Protein AF-H2AN15-F1 (afdb_monomer)

Secondary structure (DSSP, 8-state):
--SSHHHHTTTTTS---HHHHHHTT-HHHHHHHHHHHTSHHHHHHHHHHHHHHHHHHHHHTS-TTS-HHHHHHHHHHHHHHHHHHHHHIIIIIIIIIHHHHHHHHHTTT---THHHHHHHHHHHHHHHHHHIIIIIHHHHHHS---------S-SS-HHHHHHHHHHHHHHHHHHHHHHHHHHHHTHHHHHHHIIIIIHHHHHHHHHHHHH-SSHHHHHHHHHHHHHHHHHHHHHHHHHHHHHHHHHTT--

Mean predicted aligned error: 20.03 Å

Radius of gyration: 31.15 Å; Cα contacts (8 Å, |Δi|>4): 71; chains: 1; bounding box: 60×83×74 Å

Structure (mmCIF, N/CA/C/O backbone):
data_AF-H2AN15-F1
#
_entry.id   AF-H2AN15-F1
#
loop_
_atom_site.group_PDB
_atom_site.id
_atom_site.type_symbol
_atom_site.label_atom_id
_atom_site.label_alt_id
_atom_site.label_comp_id
_atom_site.label_asym_id
_atom_site.label_entity_id
_atom_site.label_seq_id
_atom_site.pdbx_PDB_ins_code
_atom_site.Cartn_x
_atom_site.Cartn_y
_atom_site.Cartn_z
_atom_site.occupancy
_atom_site.B_iso_or_equiv
_atom_site.auth_seq_id
_atom_site.auth_comp_id
_atom_site.auth_asym_id
_atom_site.auth_atom_id
_atom_site.pdbx_PDB_model_num
ATOM 1 N N . MET A 1 1 ? 30.565 -18.406 -30.400 1.00 42.94 1 MET A N 1
ATOM 2 C CA . MET A 1 1 ? 29.118 -18.635 -30.604 1.00 42.94 1 MET A CA 1
ATOM 3 C C . MET A 1 1 ? 28.519 -19.358 -29.388 1.00 42.94 1 MET A C 1
ATOM 5 O O . MET A 1 1 ? 27.715 -20.256 -29.551 1.00 42.94 1 MET A O 1
ATOM 9 N N . SER A 1 2 ? 28.910 -18.955 -28.165 1.00 44.09 2 SER A N 1
ATOM 10 C CA . SER A 1 2 ? 28.671 -19.733 -26.927 1.00 44.09 2 SER A CA 1
ATOM 11 C C . SER A 1 2 ? 28.272 -18.859 -25.724 1.00 44.09 2 SER A C 1
ATOM 13 O O . SER A 1 2 ? 28.229 -19.332 -24.597 1.00 44.09 2 SER A O 1
ATOM 15 N N . ALA A 1 3 ? 27.979 -17.572 -25.948 1.00 42.06 3 ALA A N 1
ATOM 16 C CA . ALA A 1 3 ? 27.540 -16.644 -24.897 1.00 42.06 3 ALA A CA 1
ATOM 17 C C . ALA A 1 3 ? 26.009 -16.458 -24.848 1.00 42.06 3 ALA A C 1
ATOM 19 O O . ALA A 1 3 ? 25.490 -15.940 -23.867 1.00 42.06 3 ALA A O 1
ATOM 20 N N . VAL A 1 4 ? 25.286 -16.897 -25.886 1.00 43.00 4 VAL A N 1
ATOM 21 C CA . VAL A 1 4 ? 23.820 -16.740 -26.005 1.00 43.00 4 VAL A CA 1
ATOM 22 C C . VAL A 1 4 ? 23.065 -17.956 -25.445 1.00 43.00 4 VAL A C 1
ATOM 24 O O . VAL A 1 4 ? 21.912 -17.851 -25.051 1.00 43.00 4 VAL A O 1
ATOM 27 N N . GLU A 1 5 ? 23.728 -19.106 -25.322 1.00 37.16 5 GLU A N 1
ATOM 28 C CA . GLU A 1 5 ? 23.097 -20.350 -24.856 1.00 37.16 5 GLU A CA 1
ATOM 29 C C . GLU A 1 5 ? 22.981 -20.426 -23.320 1.00 37.16 5 GLU A C 1
ATOM 31 O O . GLU A 1 5 ? 22.145 -21.146 -22.780 1.00 37.16 5 GLU A O 1
ATOM 36 N N . ASN A 1 6 ? 23.753 -19.610 -22.592 1.00 41.03 6 ASN A N 1
ATOM 37 C CA . ASN A 1 6 ? 23.757 -19.595 -21.124 1.00 41.03 6 ASN A CA 1
ATOM 38 C C . ASN A 1 6 ? 22.726 -18.632 -20.500 1.00 41.03 6 ASN A C 1
ATOM 40 O O . ASN A 1 6 ? 22.486 -18.684 -19.294 1.00 41.03 6 ASN A O 1
ATOM 44 N N . THR A 1 7 ? 22.095 -17.757 -21.291 1.00 43.22 7 THR A N 1
ATOM 45 C CA . THR A 1 7 ? 21.037 -16.854 -20.80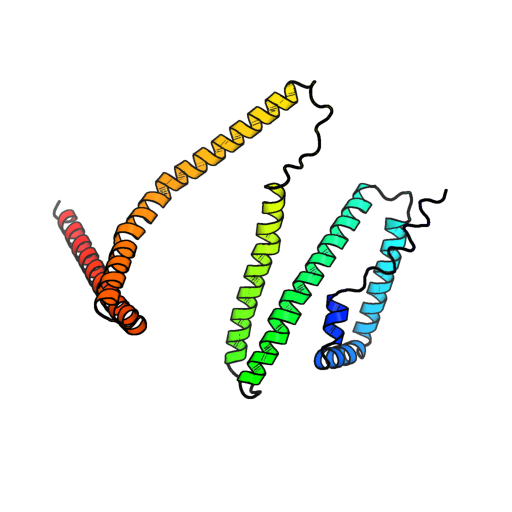0 1.00 43.22 7 THR A CA 1
ATOM 46 C C . THR A 1 7 ? 19.654 -17.503 -20.819 1.00 43.22 7 THR A C 1
ATOM 48 O O . THR A 1 7 ? 18.843 -17.185 -19.954 1.00 43.22 7 THR A O 1
ATOM 51 N N . ASN A 1 8 ? 19.407 -18.461 -21.723 1.00 39.69 8 ASN A N 1
ATOM 52 C CA . ASN A 1 8 ? 18.100 -19.122 -21.851 1.00 39.69 8 ASN A CA 1
ATOM 53 C C . ASN A 1 8 ? 17.838 -20.189 -20.775 1.00 39.69 8 ASN A C 1
ATOM 55 O O . ASN A 1 8 ? 16.697 -20.427 -20.396 1.00 39.69 8 ASN A O 1
ATOM 59 N N . LYS A 1 9 ? 18.885 -20.792 -20.194 1.00 37.12 9 LYS A N 1
ATOM 60 C CA . LYS A 1 9 ? 18.720 -21.760 -19.093 1.00 37.12 9 LYS A CA 1
ATOM 61 C C . LYS A 1 9 ? 18.496 -21.099 -17.724 1.00 37.12 9 LYS A C 1
ATOM 63 O O . LYS A 1 9 ? 18.034 -21.753 -16.799 1.00 37.12 9 LYS A O 1
ATOM 68 N N . LYS A 1 10 ? 18.809 -19.803 -17.579 1.00 38.75 10 LYS A N 1
ATOM 69 C CA . LYS A 1 10 ? 18.734 -19.067 -16.300 1.00 38.75 10 LYS A CA 1
ATOM 70 C C . LYS A 1 10 ? 17.442 -18.250 -16.127 1.00 38.75 10 LYS A C 1
ATOM 72 O O . LYS A 1 10 ? 17.205 -17.743 -15.032 1.00 38.75 10 LYS A O 1
ATOM 77 N N . SER A 1 11 ? 16.628 -18.108 -17.178 1.00 43.66 11 SER A N 1
ATOM 78 C CA . SER A 1 11 ? 15.330 -17.411 -17.147 1.00 43.66 11 SER A CA 1
ATOM 79 C C . SER A 1 11 ? 14.172 -18.319 -16.718 1.00 43.66 11 SER A C 1
ATOM 81 O O . SER A 1 11 ? 13.282 -17.853 -16.014 1.00 43.66 11 SER A O 1
ATOM 83 N N . ASN A 1 12 ? 14.213 -19.611 -17.061 1.00 40.03 12 ASN A N 1
ATOM 84 C CA . ASN A 1 12 ? 13.097 -20.534 -16.813 1.00 40.03 12 ASN A CA 1
ATOM 85 C C . ASN A 1 12 ? 12.928 -20.969 -15.345 1.00 40.03 12 ASN A C 1
ATOM 87 O O . ASN A 1 12 ? 11.825 -21.326 -14.950 1.00 40.03 12 ASN A O 1
ATOM 91 N N . ASP A 1 13 ? 13.966 -20.874 -14.509 1.00 44.41 13 ASP A N 1
ATOM 92 C CA . ASP A 1 13 ? 13.874 -21.222 -13.078 1.00 44.41 13 ASP A CA 1
ATOM 93 C C . ASP A 1 13 ? 13.452 -20.047 -12.173 1.00 44.41 13 ASP A C 1
ATOM 95 O O . ASP A 1 13 ? 13.304 -20.215 -10.961 1.00 44.41 13 ASP A O 1
ATOM 99 N N . LYS A 1 14 ? 13.277 -18.833 -12.718 1.00 46.94 14 LYS A N 1
ATOM 100 C CA . LYS A 1 14 ? 13.275 -17.600 -11.907 1.00 46.94 14 LYS A CA 1
ATOM 101 C C . LYS A 1 14 ? 11.984 -16.782 -11.900 1.00 46.94 14 LYS A C 1
ATOM 103 O O . LYS A 1 14 ? 12.009 -15.637 -11.455 1.00 46.94 14 LYS A O 1
ATOM 108 N N . ILE A 1 15 ? 10.863 -17.372 -12.313 1.00 47.09 15 ILE A N 1
ATOM 109 C CA . ILE A 1 15 ? 9.524 -16.787 -12.128 1.00 47.09 15 ILE A CA 1
ATOM 110 C C . ILE A 1 15 ? 8.676 -17.723 -11.256 1.00 47.09 15 ILE A C 1
ATOM 112 O O . ILE A 1 15 ? 7.563 -18.106 -11.591 1.00 47.09 15 ILE A O 1
ATOM 116 N N . LYS A 1 16 ? 9.210 -18.127 -10.100 1.00 58.50 16 LYS A N 1
ATOM 117 C CA . LYS A 1 16 ? 8.339 -18.537 -8.995 1.00 58.50 16 LYS A CA 1
ATOM 118 C C . LYS A 1 16 ? 7.850 -17.254 -8.335 1.00 58.50 16 LYS A C 1
ATOM 120 O O . LYS A 1 16 ? 8.614 -16.615 -7.616 1.00 58.50 16 LYS A O 1
ATOM 125 N N . SER A 1 17 ? 6.620 -16.852 -8.653 1.00 61.53 17 SER A N 1
ATOM 126 C CA . SER A 1 17 ? 5.934 -15.751 -7.968 1.00 61.53 17 SER A CA 1
ATOM 127 C C . SER A 1 17 ? 5.965 -16.009 -6.457 1.00 61.53 17 SER A C 1
ATOM 129 O O . SER A 1 17 ? 5.602 -17.096 -5.993 1.00 61.53 17 SER A O 1
ATOM 131 N N . VAL A 1 18 ? 6.455 -15.025 -5.700 1.00 69.31 18 VAL A N 1
ATOM 132 C CA . VAL A 1 18 ? 6.529 -15.087 -4.231 1.00 69.31 18 VAL A CA 1
ATOM 133 C C . VAL A 1 18 ? 5.114 -15.163 -3.662 1.00 69.31 18 VAL A C 1
ATOM 135 O O . VAL A 1 18 ? 4.836 -16.002 -2.804 1.00 69.31 18 VAL A O 1
ATOM 138 N N . THR A 1 19 ? 4.193 -14.415 -4.268 1.00 65.75 19 THR A N 1
ATOM 139 C CA . THR A 1 19 ? 2.763 -14.421 -3.972 1.00 65.75 19 THR A CA 1
ATOM 140 C C . THR A 1 19 ? 2.167 -15.811 -4.119 1.00 65.75 19 THR A C 1
ATOM 142 O O . THR A 1 19 ? 1.476 -16.265 -3.217 1.00 65.75 19 THR A O 1
ATOM 145 N N . LEU A 1 20 ? 2.475 -16.532 -5.202 1.00 70.69 20 LEU A N 1
ATOM 146 C CA . LEU A 1 20 ? 1.937 -17.873 -5.455 1.00 70.69 20 LEU A CA 1
ATOM 147 C C . LEU A 1 20 ? 2.452 -18.899 -4.433 1.00 70.69 20 LEU A C 1
ATOM 149 O O . LEU A 1 20 ? 1.684 -19.737 -3.963 1.00 70.69 20 LEU A O 1
ATOM 153 N N . ASN A 1 21 ? 3.717 -18.783 -4.018 1.00 75.81 21 ASN A N 1
ATOM 154 C CA . ASN A 1 21 ? 4.269 -19.581 -2.919 1.00 75.81 21 ASN A CA 1
ATOM 155 C C . ASN A 1 21 ? 3.603 -19.252 -1.573 1.00 75.81 21 ASN A C 1
ATOM 157 O O . ASN A 1 21 ? 3.290 -20.160 -0.808 1.00 75.81 21 ASN A O 1
ATOM 161 N N . HIS A 1 22 ? 3.366 -17.973 -1.273 1.00 72.50 22 HIS A N 1
ATOM 162 C CA . HIS A 1 22 ? 2.724 -17.566 -0.022 1.00 72.50 22 HIS A CA 1
ATOM 163 C C . HIS A 1 22 ? 1.246 -17.985 0.014 1.00 72.50 22 HIS A C 1
ATOM 165 O O . HIS A 1 22 ? 0.743 -18.445 1.037 1.00 72.50 22 HIS A O 1
ATOM 171 N N . LEU A 1 23 ? 0.564 -17.916 -1.132 1.00 73.06 23 LEU A N 1
ATOM 172 C CA . LEU A 1 23 ? -0.835 -18.304 -1.293 1.00 73.06 23 LEU A CA 1
ATOM 173 C C . LEU A 1 23 ? -1.070 -19.790 -0.996 1.00 73.06 23 LEU A C 1
ATOM 175 O O . LEU A 1 23 ? -2.115 -20.157 -0.458 1.00 73.06 23 LEU A O 1
ATOM 179 N N . GLN A 1 24 ? -0.085 -20.643 -1.293 1.00 80.69 24 GLN A N 1
ATOM 180 C CA . GLN A 1 24 ? -0.148 -22.074 -0.992 1.00 80.69 24 GLN A CA 1
ATOM 181 C C . GLN A 1 24 ? -0.205 -22.370 0.512 1.00 80.69 24 GLN A C 1
ATOM 183 O O . GLN A 1 24 ? -0.730 -23.417 0.882 1.00 80.69 24 GLN A O 1
ATOM 188 N N . ASN A 1 25 ? 0.242 -21.464 1.384 1.00 81.81 25 ASN A N 1
ATOM 189 C CA . ASN A 1 25 ? 0.181 -21.675 2.834 1.00 81.81 25 ASN A CA 1
ATOM 190 C C . ASN A 1 25 ? -1.237 -21.516 3.412 1.00 81.81 25 ASN A C 1
ATOM 192 O O . ASN A 1 25 ? -1.498 -21.947 4.535 1.00 81.81 25 ASN A O 1
ATOM 196 N N . TYR A 1 26 ? -2.178 -20.944 2.655 1.00 78.56 26 TYR A N 1
ATOM 197 C CA . TYR A 1 26 ? -3.545 -20.716 3.116 1.00 78.56 26 TYR A CA 1
ATOM 198 C C . TYR A 1 26 ? -4.485 -21.808 2.608 1.00 78.56 26 TYR A C 1
ATOM 200 O O . TYR A 1 26 ? -4.926 -21.795 1.458 1.00 78.56 26 TYR A O 1
ATOM 208 N N . SER A 1 27 ? -4.873 -22.730 3.492 1.00 80.62 27 SER A N 1
ATOM 209 C CA . SER A 1 27 ? -5.805 -23.822 3.164 1.00 80.62 27 SER A CA 1
ATOM 210 C C . SER A 1 27 ? -7.157 -23.321 2.635 1.00 80.62 27 SER A C 1
ATOM 212 O O . SER A 1 27 ? -7.739 -23.922 1.731 1.00 80.62 27 SER A O 1
ATOM 214 N N . SER A 1 28 ? -7.644 -22.186 3.144 1.00 75.56 28 SER A N 1
ATOM 215 C CA . SER A 1 28 ? -8.862 -21.532 2.657 1.00 75.56 28 SER A CA 1
ATOM 216 C C . SER A 1 28 ? -8.711 -21.027 1.224 1.00 75.56 28 SER A C 1
ATOM 218 O O . SER A 1 28 ? -9.627 -21.189 0.420 1.00 75.56 28 SER A O 1
ATOM 220 N N . VAL A 1 29 ? -7.546 -20.475 0.873 1.00 77.62 29 VAL A N 1
ATOM 221 C CA . VAL A 1 29 ? -7.296 -19.996 -0.489 1.00 77.62 29 VAL A CA 1
ATOM 222 C C . VAL A 1 29 ? -7.134 -21.168 -1.446 1.00 77.62 29 VAL A C 1
ATOM 224 O O . VAL A 1 29 ? -7.677 -21.114 -2.542 1.00 77.62 29 VAL A O 1
ATOM 227 N N . GLN A 1 30 ? -6.506 -22.270 -1.026 1.00 83.06 30 GLN A N 1
ATOM 228 C CA . GLN A 1 30 ? -6.447 -23.485 -1.844 1.00 83.06 30 GLN A CA 1
ATOM 229 C C . GLN A 1 30 ? -7.840 -24.044 -2.174 1.00 83.06 30 GLN A C 1
ATOM 231 O O . GLN A 1 30 ? -8.068 -24.468 -3.304 1.00 83.06 30 GLN A O 1
ATOM 236 N N . LYS A 1 31 ? -8.790 -24.003 -1.228 1.00 86.12 31 LYS A N 1
ATOM 237 C CA . LYS A 1 31 ? -10.188 -24.405 -1.478 1.00 86.12 31 LYS A CA 1
ATOM 238 C C . LYS A 1 31 ? -10.882 -23.486 -2.480 1.00 86.12 31 LYS A C 1
ATOM 240 O O . LYS A 1 31 ? -11.592 -23.960 -3.357 1.00 86.12 31 LYS A O 1
ATOM 245 N N . VAL A 1 32 ? -10.681 -22.175 -2.369 1.00 82.25 32 VAL A N 1
ATOM 246 C CA . VAL A 1 32 ? -11.235 -21.219 -3.342 1.00 82.25 32 VAL A CA 1
ATOM 247 C C . VAL A 1 32 ? -10.578 -21.403 -4.708 1.00 82.25 32 VAL A C 1
ATOM 249 O O . VAL A 1 32 ? -11.268 -21.373 -5.719 1.00 82.25 32 VAL A O 1
ATOM 252 N N . MET A 1 33 ? -9.270 -21.655 -4.747 1.00 79.69 33 MET A N 1
ATOM 253 C CA . MET A 1 33 ? -8.520 -21.900 -5.974 1.00 79.69 33 MET A CA 1
ATOM 254 C C . MET A 1 33 ? -8.987 -23.179 -6.669 1.00 79.69 33 MET A C 1
ATOM 256 O O . MET A 1 33 ? -9.162 -23.170 -7.881 1.00 79.69 33 MET A O 1
ATOM 260 N N . SER A 1 34 ? -9.244 -24.261 -5.928 1.00 86.31 34 SER A N 1
ATOM 261 C CA . SER A 1 34 ? -9.764 -25.503 -6.511 1.00 86.31 34 SER A CA 1
ATOM 262 C C . SER A 1 34 ? -11.194 -25.339 -7.027 1.00 86.31 34 SER A C 1
ATOM 264 O O . SER A 1 34 ? -11.518 -25.844 -8.100 1.00 86.31 34 SER A O 1
ATOM 266 N N . ILE A 1 35 ? -12.029 -24.560 -6.329 1.00 88.62 35 ILE A N 1
ATOM 267 C CA . ILE A 1 35 ? -13.356 -24.168 -6.821 1.00 88.62 35 ILE A CA 1
ATOM 268 C C . ILE A 1 35 ? -13.219 -23.323 -8.093 1.00 88.62 35 ILE A C 1
ATOM 270 O O . ILE A 1 35 ? -13.865 -23.621 -9.091 1.00 88.62 35 ILE A O 1
ATOM 274 N N . ALA A 1 36 ? -12.347 -22.315 -8.108 1.00 84.88 36 ALA A N 1
ATOM 275 C CA . ALA A 1 36 ? -12.113 -21.466 -9.273 1.00 84.88 36 ALA A CA 1
ATOM 276 C C . ALA A 1 36 ? -11.607 -22.278 -10.478 1.00 84.88 36 ALA A C 1
ATOM 278 O O . ALA A 1 36 ? -12.100 -22.110 -11.589 1.00 84.88 36 ALA A O 1
ATOM 279 N N . GLN A 1 37 ? -10.680 -23.209 -10.252 1.00 84.56 37 GLN A N 1
ATOM 280 C CA . GLN A 1 37 ? -10.160 -24.111 -11.279 1.00 84.56 37 GLN A CA 1
ATOM 281 C C . GLN A 1 37 ? -11.202 -25.113 -11.779 1.00 84.56 37 GLN A C 1
ATOM 283 O O . GLN A 1 37 ? -11.065 -25.601 -12.890 1.00 84.56 37 GLN A O 1
ATOM 288 N N . SER A 1 38 ? -12.261 -25.406 -11.021 1.00 90.44 38 SER A N 1
ATOM 289 C CA . SER A 1 38 ? -13.330 -26.288 -11.505 1.00 90.44 38 SER A CA 1
ATOM 290 C C . SER A 1 38 ? -14.166 -25.668 -12.635 1.00 90.44 38 SER A C 1
ATOM 292 O O . SER A 1 38 ? -14.861 -26.390 -13.350 1.00 90.44 38 SER A O 1
ATOM 294 N N . PHE A 1 39 ? -14.083 -24.347 -12.843 1.00 92.50 39 PHE A N 1
ATOM 295 C CA . PHE A 1 39 ? -14.803 -23.665 -13.914 1.00 92.50 39 PHE A CA 1
ATOM 296 C C . PHE A 1 39 ? -14.038 -23.752 -15.250 1.00 92.50 39 PHE A C 1
ATOM 298 O O . PHE A 1 39 ? -12.920 -23.236 -15.351 1.00 92.50 39 PHE A O 1
ATOM 305 N N . PRO A 1 40 ? -14.645 -24.296 -16.326 1.00 89.25 40 PRO A N 1
ATOM 306 C CA . PRO A 1 40 ? -13.991 -24.443 -17.633 1.00 89.25 40 PRO A CA 1
ATOM 307 C C . PRO A 1 40 ? -13.486 -23.122 -18.223 1.00 89.25 40 PRO A C 1
ATOM 309 O O . PRO A 1 40 ? -12.441 -23.081 -18.864 1.00 89.25 40 PRO A O 1
ATOM 312 N N . VAL A 1 41 ? -14.209 -22.026 -17.968 1.00 87.31 41 VAL A N 1
ATOM 313 C CA . VAL A 1 41 ? -13.834 -20.676 -18.417 1.00 87.31 41 VAL A CA 1
ATOM 314 C C . VAL A 1 41 ? -12.520 -20.227 -17.777 1.00 87.31 41 VAL A C 1
ATOM 316 O O . VAL A 1 41 ? -11.676 -19.641 -18.449 1.00 87.31 41 VAL A O 1
ATOM 319 N N . VAL A 1 42 ? -12.322 -20.534 -16.494 1.00 81.75 42 VAL A N 1
ATOM 320 C CA . VAL A 1 42 ? -11.106 -20.171 -15.758 1.00 81.75 42 VAL A CA 1
ATOM 321 C C . VAL A 1 42 ? -9.919 -20.980 -16.271 1.00 81.75 42 VAL A C 1
ATOM 323 O O . VAL A 1 42 ? -8.870 -20.402 -16.535 1.00 81.75 42 VAL A O 1
ATOM 326 N N . ILE A 1 43 ? -10.087 -22.289 -16.490 1.00 86.62 43 ILE A N 1
ATOM 327 C CA . ILE A 1 43 ? -9.039 -23.131 -17.092 1.00 86.62 43 ILE A CA 1
ATOM 328 C C . ILE A 1 43 ? -8.668 -22.617 -18.485 1.00 86.62 43 ILE A C 1
ATOM 330 O O . ILE A 1 43 ? -7.485 -22.434 -18.765 1.00 86.62 43 ILE A O 1
ATOM 334 N N . GLY A 1 44 ? -9.661 -22.349 -19.339 1.00 86.44 44 GLY A N 1
ATOM 335 C CA . GLY A 1 44 ? -9.423 -21.842 -20.691 1.00 86.44 44 GLY A CA 1
ATOM 336 C C . GLY A 1 44 ? -8.685 -20.504 -20.684 1.00 86.44 44 GLY A C 1
ATOM 337 O O . GLY A 1 44 ? -7.762 -20.304 -21.469 1.00 86.44 44 GLY A O 1
ATOM 338 N N . PHE A 1 45 ? -9.022 -19.614 -19.747 1.00 83.50 45 PHE A N 1
ATOM 339 C CA . PHE A 1 45 ? -8.308 -18.353 -19.566 1.00 83.50 45 PHE A CA 1
ATOM 340 C C . PHE A 1 45 ? -6.862 -18.557 -19.092 1.00 83.50 45 PHE A C 1
ATOM 342 O O . PHE A 1 45 ? -5.957 -17.933 -19.639 1.00 83.50 45 PHE A O 1
ATOM 349 N N . ILE A 1 46 ? -6.626 -19.442 -18.116 1.00 80.12 46 ILE A N 1
ATOM 350 C CA . ILE A 1 46 ? -5.274 -19.758 -17.624 1.00 80.12 46 ILE A CA 1
ATOM 351 C C . ILE A 1 46 ? -4.413 -20.333 -18.752 1.00 80.12 46 ILE A C 1
ATOM 353 O O . ILE A 1 46 ? -3.276 -19.903 -18.934 1.00 80.12 46 ILE A O 1
ATOM 357 N N . GLN A 1 47 ? -4.954 -21.274 -19.527 1.00 85.25 47 GLN A N 1
ATOM 358 C CA . GLN A 1 47 ? -4.254 -21.882 -20.659 1.00 85.25 47 GLN A CA 1
ATOM 359 C C . GLN A 1 47 ? -3.936 -20.848 -21.737 1.00 85.25 47 GLN A C 1
ATOM 361 O O . GLN A 1 47 ? -2.785 -20.737 -22.150 1.00 85.25 47 GLN A O 1
ATOM 366 N N . TRP A 1 48 ? -4.917 -20.027 -22.118 1.00 88.19 48 TRP A N 1
ATOM 367 C CA . TRP A 1 48 ? -4.707 -18.930 -23.060 1.00 88.19 48 TRP A CA 1
ATOM 368 C C . TRP A 1 48 ? -3.633 -17.950 -22.571 1.00 88.19 48 TRP A C 1
ATOM 370 O O . TRP A 1 48 ? -2.764 -17.552 -23.345 1.00 88.19 48 TRP A O 1
ATOM 380 N N . ALA A 1 49 ? -3.646 -17.594 -21.284 1.00 79.31 49 ALA A N 1
ATOM 381 C CA . ALA A 1 49 ? -2.658 -16.698 -20.695 1.00 79.31 49 ALA A CA 1
ATOM 382 C C . ALA A 1 49 ? -1.243 -17.300 -20.745 1.00 79.31 49 ALA A C 1
ATOM 384 O O . ALA A 1 49 ? -0.326 -16.632 -21.230 1.00 79.31 49 ALA A O 1
ATOM 385 N N . MET A 1 50 ? -1.081 -18.563 -20.329 1.00 76.81 50 MET A N 1
ATOM 386 C CA . MET A 1 50 ? 0.198 -19.287 -20.379 1.00 76.81 50 MET A CA 1
ATOM 387 C C . MET A 1 50 ? 0.727 -19.420 -21.813 1.00 76.81 50 MET A C 1
ATOM 389 O O . MET A 1 50 ? 1.902 -19.160 -22.074 1.00 76.81 50 MET A O 1
ATOM 393 N N . GLU A 1 51 ? -0.137 -19.772 -22.765 1.00 82.44 51 GLU A N 1
ATOM 394 C CA . GLU A 1 51 ? 0.232 -19.850 -24.180 1.00 82.44 51 GLU A CA 1
ATOM 395 C C . GLU A 1 51 ? 0.601 -18.477 -24.747 1.00 82.44 51 GLU A C 1
ATOM 397 O O . GLU A 1 51 ? 1.537 -18.370 -25.544 1.00 82.44 51 GLU A O 1
ATOM 402 N N . SER A 1 52 ? -0.092 -17.412 -24.332 1.00 78.56 52 SER A N 1
ATOM 403 C CA . SER A 1 52 ? 0.230 -16.050 -24.762 1.00 78.56 52 SER A CA 1
ATOM 404 C C . SER A 1 52 ? 1.616 -15.626 -24.278 1.00 78.56 52 SER A C 1
ATOM 406 O O . SER A 1 52 ? 2.376 -15.049 -25.055 1.00 78.56 52 SER A O 1
ATOM 408 N N . GLU A 1 53 ? 1.979 -15.968 -23.039 1.00 74.50 53 GLU A N 1
ATOM 409 C CA . GLU A 1 53 ? 3.262 -15.607 -22.444 1.00 74.50 53 GLU A CA 1
ATOM 410 C C . GLU A 1 53 ? 4.411 -16.311 -23.165 1.00 74.50 53 GLU A C 1
ATOM 412 O O . GLU A 1 53 ? 5.340 -15.650 -23.628 1.00 74.50 53 GLU A O 1
ATOM 417 N N . ILE A 1 54 ? 4.307 -17.629 -23.363 1.00 75.75 54 ILE A N 1
ATOM 418 C CA . ILE A 1 54 ? 5.328 -18.422 -24.063 1.00 75.75 54 ILE A CA 1
ATOM 419 C C . ILE A 1 54 ? 5.496 -17.930 -25.507 1.00 75.75 54 ILE A C 1
ATOM 421 O O . ILE A 1 54 ? 6.618 -17.740 -25.984 1.00 75.75 54 ILE A O 1
ATOM 425 N N . ASN A 1 55 ? 4.390 -17.667 -26.207 1.00 77.06 55 ASN A N 1
ATOM 426 C CA . ASN A 1 55 ? 4.435 -17.190 -27.587 1.00 77.06 55 ASN A CA 1
ATOM 427 C C . ASN A 1 55 ? 4.990 -15.763 -27.701 1.00 77.06 55 ASN A C 1
ATOM 429 O O . ASN A 1 55 ? 5.723 -15.471 -28.649 1.00 77.06 55 ASN A O 1
ATOM 433 N N . LEU A 1 56 ? 4.675 -14.873 -26.756 1.00 75.94 56 LEU A N 1
ATOM 434 C CA . LEU A 1 56 ? 5.198 -13.505 -26.730 1.00 75.94 56 LEU A CA 1
ATOM 435 C C . LEU A 1 56 ? 6.682 -13.482 -26.377 1.00 75.94 56 LEU A C 1
ATOM 437 O O . LEU A 1 56 ? 7.451 -12.819 -27.070 1.00 75.94 56 LEU A O 1
ATOM 441 N N . VAL A 1 57 ? 7.097 -14.234 -25.358 1.00 75.00 57 VAL A N 1
ATOM 442 C CA . VAL A 1 57 ? 8.500 -14.364 -24.948 1.00 75.00 57 VAL A CA 1
ATOM 443 C C . VAL A 1 57 ? 9.337 -14.879 -26.114 1.00 75.00 57 VAL A C 1
ATOM 445 O O . VAL A 1 57 ? 10.278 -14.203 -26.527 1.00 75.00 57 VAL A O 1
ATOM 448 N N . ASN A 1 58 ? 8.941 -15.991 -26.736 1.00 76.31 58 ASN A N 1
ATOM 449 C CA . ASN A 1 58 ? 9.700 -16.582 -27.839 1.00 76.31 58 ASN A CA 1
ATOM 450 C C . ASN A 1 58 ? 9.725 -15.677 -29.087 1.00 76.31 58 ASN A C 1
ATOM 452 O O . ASN A 1 58 ? 10.740 -15.594 -29.776 1.00 76.31 58 ASN A O 1
ATOM 456 N N . ARG A 1 59 ? 8.645 -14.938 -29.383 1.00 74.56 59 ARG A N 1
ATOM 457 C CA . ARG A 1 59 ? 8.621 -14.008 -30.530 1.00 74.56 59 ARG A CA 1
ATOM 458 C C . ARG A 1 59 ? 9.408 -12.721 -30.284 1.00 74.56 59 ARG A C 1
ATOM 460 O O . ARG A 1 59 ? 9.988 -12.184 -31.226 1.00 74.56 59 ARG A O 1
ATOM 467 N N . ILE A 1 60 ? 9.427 -12.211 -29.054 1.00 71.81 60 ILE A N 1
ATOM 468 C CA . ILE A 1 60 ? 10.000 -10.898 -28.722 1.00 71.81 60 ILE A CA 1
ATOM 469 C C . ILE A 1 60 ? 11.462 -11.017 -28.276 1.00 71.81 60 ILE A C 1
ATOM 471 O O . ILE A 1 60 ? 12.298 -10.217 -28.705 1.00 71.81 60 ILE A O 1
ATOM 475 N N . LEU A 1 61 ? 11.807 -11.994 -27.438 1.00 68.50 61 LEU A N 1
ATOM 476 C CA . LEU A 1 61 ? 13.154 -12.110 -26.870 1.00 68.50 61 LEU A CA 1
ATOM 477 C C . LEU A 1 61 ? 14.141 -12.809 -27.811 1.00 68.50 61 LEU A C 1
ATOM 479 O O . LEU A 1 61 ? 15.252 -12.290 -27.987 1.00 68.50 61 LEU A O 1
ATOM 483 N N . ASP A 1 62 ? 13.721 -13.900 -28.459 1.00 71.44 62 ASP A N 1
ATOM 484 C CA . ASP A 1 62 ? 14.597 -14.735 -29.299 1.00 71.44 62 ASP A CA 1
ATOM 485 C C . ASP A 1 62 ? 14.697 -14.266 -30.757 1.00 71.44 62 ASP A C 1
ATOM 487 O O . ASP A 1 62 ? 15.627 -14.641 -31.478 1.00 71.44 62 ASP A O 1
ATOM 491 N N . SER A 1 63 ? 13.807 -13.375 -31.202 1.00 73.19 63 SER A N 1
ATOM 492 C CA . SER A 1 63 ? 13.968 -12.752 -32.513 1.00 73.19 63 SER A CA 1
ATOM 493 C C . SER A 1 63 ? 15.200 -11.836 -32.526 1.00 73.19 63 SER A C 1
ATOM 495 O O . SER A 1 63 ? 15.362 -10.910 -31.718 1.00 73.19 63 SER A O 1
ATOM 497 N N . LYS A 1 64 ? 16.092 -12.081 -33.494 1.00 75.06 64 LYS A N 1
ATOM 498 C CA . LYS A 1 64 ? 17.237 -11.205 -33.802 1.00 75.06 64 LYS A CA 1
ATOM 499 C C . LYS A 1 64 ? 16.800 -9.835 -34.327 1.00 75.06 64 LYS A C 1
ATOM 501 O O . LYS A 1 64 ? 17.603 -8.909 -34.318 1.00 75.06 64 LYS A O 1
ATOM 506 N N . MET A 1 65 ? 15.552 -9.712 -34.777 1.00 72.19 65 MET A N 1
ATOM 507 C CA . MET A 1 65 ? 15.014 -8.505 -35.401 1.00 72.19 65 MET A CA 1
ATOM 508 C C . MET A 1 65 ? 14.297 -7.578 -34.411 1.00 72.19 65 MET A C 1
ATOM 510 O O . MET A 1 65 ? 13.878 -6.486 -34.788 1.00 72.19 65 MET A O 1
ATOM 514 N N . THR A 1 66 ? 14.146 -7.984 -33.147 1.00 77.50 66 THR A N 1
ATOM 515 C CA . THR A 1 66 ? 13.449 -7.168 -32.152 1.00 77.50 66 THR A CA 1
ATOM 516 C C . THR A 1 66 ? 14.285 -5.941 -31.770 1.00 77.50 66 THR A C 1
ATOM 518 O O . THR A 1 66 ? 15.420 -6.108 -31.309 1.00 77.50 66 THR A O 1
ATOM 521 N N . PRO A 1 67 ? 13.742 -4.714 -31.886 1.00 83.69 67 PRO A N 1
ATOM 522 C CA . PRO A 1 67 ? 14.451 -3.493 -31.515 1.00 83.69 67 PRO A CA 1
ATOM 523 C C . PRO A 1 67 ? 14.948 -3.529 -30.065 1.00 83.69 67 PRO A C 1
ATOM 525 O O . PRO A 1 67 ? 14.223 -3.953 -29.162 1.00 83.69 67 PRO A O 1
ATOM 528 N N . ALA A 1 68 ? 16.160 -3.016 -29.820 1.00 81.75 68 ALA A N 1
ATOM 529 C CA . ALA A 1 68 ? 16.754 -2.954 -28.479 1.00 81.75 68 ALA A CA 1
ATOM 530 C C . ALA A 1 68 ? 15.858 -2.211 -27.466 1.00 81.75 68 ALA A C 1
ATOM 532 O O . ALA A 1 68 ? 15.774 -2.606 -26.303 1.00 81.75 68 ALA A O 1
ATOM 533 N N . LEU A 1 69 ? 15.123 -1.195 -27.935 1.00 82.50 69 LEU A N 1
ATOM 534 C CA . LEU A 1 69 ? 14.116 -0.475 -27.154 1.00 82.50 69 LEU A CA 1
ATOM 535 C C . LEU A 1 69 ? 13.048 -1.420 -26.585 1.00 82.50 69 LEU A C 1
ATOM 537 O O . LEU A 1 69 ? 12.715 -1.328 -25.410 1.00 82.50 69 LEU A O 1
ATOM 541 N N . LEU A 1 70 ? 12.530 -2.350 -27.393 1.00 82.44 70 LEU A N 1
ATOM 542 C CA . LEU A 1 70 ? 11.452 -3.244 -26.973 1.00 82.44 70 LEU A CA 1
ATOM 543 C C . LEU A 1 70 ? 11.940 -4.239 -25.915 1.00 82.44 70 LEU A C 1
ATOM 545 O O . LEU A 1 70 ? 11.234 -4.491 -24.943 1.00 82.44 70 LEU A O 1
ATOM 549 N N . LYS A 1 71 ? 13.178 -4.738 -26.049 1.00 81.19 71 LYS A N 1
ATOM 550 C CA . LYS A 1 71 ? 13.809 -5.599 -25.033 1.00 81.19 71 LYS A CA 1
ATOM 551 C C . LYS A 1 71 ? 14.010 -4.851 -23.711 1.00 81.19 71 LYS A C 1
ATOM 553 O O . LYS A 1 71 ? 13.716 -5.399 -22.651 1.00 81.19 71 LYS A O 1
ATOM 558 N N . TYR A 1 72 ? 14.451 -3.591 -23.771 1.00 83.94 72 TYR A N 1
ATOM 559 C CA . TYR A 1 72 ? 14.585 -2.737 -22.587 1.00 83.94 72 TYR A CA 1
ATOM 560 C C . TYR A 1 72 ? 13.233 -2.473 -21.913 1.00 83.94 72 TYR A C 1
ATOM 562 O O . TYR A 1 72 ? 13.101 -2.642 -20.701 1.00 83.94 72 TYR A O 1
ATOM 570 N N . MET A 1 73 ? 12.217 -2.109 -22.699 1.00 82.00 73 MET A N 1
ATOM 571 C CA . MET A 1 73 ? 10.859 -1.878 -22.207 1.00 82.00 73 MET A CA 1
ATOM 572 C C . MET A 1 73 ? 10.286 -3.138 -21.567 1.00 82.00 73 MET A C 1
ATOM 574 O O . MET A 1 73 ? 9.771 -3.065 -20.458 1.00 82.00 73 MET A O 1
ATOM 578 N N . TYR A 1 74 ? 10.435 -4.297 -22.206 1.00 82.44 74 TYR A N 1
ATOM 579 C CA . TYR A 1 74 ? 9.968 -5.575 -21.675 1.00 82.44 74 TYR A CA 1
ATOM 580 C C . TYR A 1 74 ? 10.642 -5.935 -20.344 1.00 82.44 74 TYR A C 1
ATOM 582 O O . TYR A 1 74 ? 9.958 -6.249 -19.372 1.00 82.44 74 TYR A O 1
ATOM 590 N N . ALA A 1 75 ? 11.969 -5.800 -20.247 1.00 81.31 75 ALA A N 1
ATOM 591 C CA . ALA A 1 75 ? 12.687 -6.013 -18.988 1.00 81.31 75 ALA A CA 1
ATOM 592 C C . ALA A 1 75 ? 12.214 -5.045 -17.884 1.00 81.31 75 ALA A C 1
ATOM 594 O O . ALA A 1 75 ? 12.045 -5.429 -16.722 1.00 81.31 75 ALA A O 1
ATOM 595 N N . ARG A 1 76 ? 11.940 -3.786 -18.245 1.00 81.81 76 ARG A N 1
ATOM 596 C CA . ARG A 1 76 ? 11.384 -2.791 -17.321 1.00 81.81 76 ARG A CA 1
ATOM 597 C C . ARG A 1 76 ? 9.952 -3.130 -16.899 1.00 81.81 76 ARG A C 1
ATOM 599 O O . ARG A 1 76 ? 9.610 -2.959 -15.734 1.00 81.81 76 ARG A O 1
ATOM 606 N N . PHE A 1 77 ? 9.142 -3.656 -17.809 1.00 81.00 77 PHE A N 1
ATOM 607 C CA . PHE A 1 77 ? 7.792 -4.118 -17.512 1.00 81.00 77 PHE A CA 1
ATOM 608 C C . PHE A 1 77 ? 7.791 -5.325 -16.581 1.00 81.00 77 PHE A C 1
ATOM 610 O O . PHE A 1 77 ? 7.069 -5.288 -15.593 1.00 81.00 77 PHE A O 1
ATOM 617 N N . ILE A 1 78 ? 8.628 -6.342 -16.821 1.00 78.88 78 ILE A N 1
ATOM 618 C CA . ILE A 1 78 ? 8.747 -7.495 -15.912 1.00 78.88 78 ILE A CA 1
ATOM 619 C C . ILE A 1 78 ? 9.122 -7.029 -14.509 1.00 78.88 78 ILE A C 1
ATOM 621 O O . ILE A 1 78 ? 8.496 -7.432 -13.534 1.00 78.88 78 ILE A O 1
ATOM 625 N N . THR A 1 79 ? 10.138 -6.172 -14.390 1.00 78.56 79 THR A N 1
ATOM 626 C CA . THR A 1 79 ? 10.580 -5.692 -13.071 1.00 78.56 79 THR A CA 1
ATOM 627 C C . THR A 1 79 ? 9.507 -4.865 -12.364 1.00 78.56 79 THR A C 1
ATOM 629 O O . THR A 1 79 ? 9.406 -4.919 -11.139 1.00 78.56 79 THR A O 1
ATOM 632 N N . LEU A 1 80 ? 8.680 -4.127 -13.109 1.00 80.75 80 LEU A N 1
ATOM 633 C CA . LEU A 1 80 ? 7.519 -3.428 -12.563 1.00 80.75 80 LEU A CA 1
ATOM 634 C C . LEU A 1 80 ? 6.433 -4.417 -12.126 1.00 80.75 80 LEU A C 1
ATOM 636 O O . LEU A 1 80 ? 5.938 -4.301 -11.010 1.00 80.75 80 LEU A O 1
ATOM 640 N N . PHE A 1 81 ? 6.126 -5.422 -12.945 1.00 80.38 81 PHE A N 1
ATOM 641 C CA . PHE A 1 81 ? 5.170 -6.478 -12.614 1.00 80.38 81 PHE A CA 1
ATOM 642 C C . PHE A 1 81 ? 5.568 -7.240 -11.351 1.00 80.38 81 PHE A C 1
ATOM 644 O O . PHE A 1 81 ? 4.745 -7.406 -10.463 1.00 80.38 81 PHE A O 1
ATOM 651 N N . GLN A 1 82 ? 6.839 -7.619 -11.215 1.00 79.56 82 GLN A N 1
ATOM 652 C CA . GLN A 1 82 ? 7.354 -8.275 -10.009 1.00 79.56 82 GLN A CA 1
ATOM 653 C C . GLN A 1 82 ? 7.209 -7.395 -8.761 1.00 79.56 82 GLN A C 1
ATOM 655 O O . GLN A 1 82 ? 6.915 -7.891 -7.678 1.00 79.56 82 GLN A O 1
ATOM 660 N N . LYS A 1 83 ? 7.397 -6.076 -8.892 1.00 79.56 83 LYS A N 1
ATOM 661 C CA . LYS A 1 83 ? 7.157 -5.148 -7.779 1.00 79.56 83 LYS A CA 1
ATOM 662 C C . LYS A 1 83 ? 5.681 -5.054 -7.424 1.00 79.56 83 LYS A C 1
ATOM 664 O O . LYS A 1 83 ? 5.370 -5.001 -6.241 1.00 79.56 83 LYS A O 1
ATOM 669 N N . VAL A 1 84 ? 4.800 -5.032 -8.422 1.00 79.50 84 VAL A N 1
ATOM 670 C CA . VAL A 1 84 ? 3.348 -5.042 -8.210 1.00 79.50 84 VAL A CA 1
ATOM 671 C C . VAL A 1 84 ? 2.911 -6.344 -7.542 1.00 79.50 84 VAL A C 1
ATOM 673 O O . VAL A 1 84 ? 2.127 -6.273 -6.607 1.00 79.50 84 VAL A O 1
ATOM 676 N N . ASP A 1 85 ? 3.462 -7.493 -7.944 1.00 79.56 85 ASP A N 1
ATOM 677 C CA . ASP A 1 85 ? 3.200 -8.804 -7.326 1.00 79.56 85 ASP A CA 1
ATOM 678 C C . ASP A 1 85 ? 3.592 -8.799 -5.840 1.00 79.56 85 ASP A C 1
ATOM 680 O O . ASP A 1 85 ? 2.777 -9.095 -4.970 1.00 79.56 85 ASP A O 1
ATOM 684 N N . ASN A 1 86 ? 4.797 -8.314 -5.520 1.00 79.31 86 ASN A N 1
ATOM 685 C CA . ASN A 1 86 ? 5.244 -8.160 -4.131 1.00 79.31 86 ASN A CA 1
ATOM 686 C C . ASN A 1 86 ? 4.371 -7.172 -3.334 1.00 79.31 86 ASN A C 1
ATOM 688 O O . ASN A 1 86 ? 4.142 -7.361 -2.139 1.00 79.31 86 ASN A O 1
ATOM 692 N N . LEU A 1 87 ? 3.895 -6.098 -3.974 1.00 80.44 87 LEU A N 1
ATOM 693 C CA . LEU A 1 87 ? 2.993 -5.141 -3.335 1.00 80.44 87 LEU A CA 1
ATOM 694 C C . LEU A 1 87 ? 1.641 -5.788 -3.052 1.00 80.44 87 LEU A C 1
ATOM 696 O O . LEU A 1 87 ? 1.093 -5.631 -1.970 1.00 80.44 87 LEU A O 1
ATOM 700 N N . PHE A 1 88 ? 1.115 -6.531 -4.018 1.00 80.75 88 PHE A N 1
ATOM 701 C CA . PHE A 1 88 ? -0.135 -7.255 -3.886 1.00 80.75 88 PHE A CA 1
ATOM 702 C C . PHE A 1 88 ? -0.042 -8.302 -2.775 1.00 80.75 88 PHE A C 1
ATOM 704 O O . PHE A 1 88 ? -0.929 -8.369 -1.932 1.00 80.75 88 PHE A O 1
ATOM 711 N N . GLU A 1 89 ? 1.050 -9.065 -2.712 1.00 84.19 89 GLU A N 1
ATOM 712 C CA . GLU A 1 89 ? 1.318 -9.985 -1.606 1.00 84.19 89 GLU A CA 1
ATOM 713 C C . GLU A 1 89 ? 1.266 -9.260 -0.256 1.00 84.19 89 GLU A C 1
ATOM 715 O O . GLU A 1 89 ? 0.555 -9.686 0.654 1.00 84.19 89 GLU A O 1
ATOM 720 N N . PHE A 1 90 ? 1.967 -8.133 -0.134 1.00 82.12 90 PHE A N 1
ATOM 721 C CA . PHE A 1 90 ? 1.987 -7.366 1.105 1.00 82.12 90 PHE A CA 1
ATOM 722 C C . PHE A 1 90 ? 0.606 -6.792 1.463 1.00 82.12 90 PHE A C 1
ATOM 724 O O . PHE A 1 90 ? 0.134 -6.990 2.577 1.00 82.12 90 PHE A O 1
ATOM 731 N N . LEU A 1 91 ? -0.071 -6.112 0.534 1.00 83.00 91 LEU A N 1
ATOM 732 C CA . LEU A 1 91 ? -1.340 -5.436 0.816 1.00 83.00 91 LEU A CA 1
ATOM 733 C C . LEU A 1 91 ? -2.512 -6.404 0.944 1.00 83.00 91 LEU A C 1
ATOM 735 O O . LEU A 1 91 ? -3.368 -6.231 1.806 1.00 83.00 91 LEU A O 1
ATOM 739 N N . VAL A 1 92 ? -2.623 -7.374 0.045 1.00 83.50 92 VAL A N 1
ATOM 740 C CA . VAL A 1 92 ? -3.810 -8.229 -0.032 1.00 83.50 92 VAL A CA 1
ATOM 741 C C . VAL A 1 92 ? -3.667 -9.416 0.895 1.00 83.50 92 VAL A C 1
ATOM 743 O O . VAL A 1 92 ? -4.585 -9.685 1.663 1.00 83.50 92 VAL A O 1
ATOM 746 N N . LEU A 1 93 ? -2.528 -10.107 0.873 1.00 80.69 93 LEU A N 1
ATOM 747 C CA . LEU A 1 93 ? -2.367 -11.317 1.679 1.00 80.69 93 LEU A CA 1
ATOM 748 C C . LEU A 1 93 ? -1.995 -10.969 3.115 1.00 80.69 93 LEU A C 1
ATOM 750 O O . LEU A 1 93 ? -2.688 -11.381 4.043 1.00 80.69 93 LEU A O 1
ATOM 754 N N . ARG A 1 94 ? -0.941 -10.171 3.296 1.00 82.00 94 ARG A N 1
ATOM 755 C CA . ARG A 1 94 ? -0.411 -9.897 4.633 1.00 82.00 94 ARG A CA 1
ATOM 756 C C . ARG A 1 94 ? -1.238 -8.871 5.401 1.00 82.00 94 ARG A C 1
ATOM 758 O O . ARG A 1 94 ? -1.578 -9.105 6.551 1.00 82.00 94 ARG A O 1
ATOM 765 N N . GLU A 1 95 ? -1.574 -7.746 4.780 1.00 82.38 95 GLU A N 1
ATOM 766 C CA . GLU A 1 95 ? -2.324 -6.689 5.468 1.00 82.38 95 GLU A CA 1
ATOM 767 C C . GLU A 1 95 ? -3.840 -6.898 5.380 1.00 82.38 95 GLU A C 1
ATOM 769 O O . GLU A 1 95 ? -4.570 -6.547 6.297 1.00 82.38 95 GLU A O 1
ATOM 774 N N . GLY A 1 96 ? -4.335 -7.498 4.296 1.00 86.50 96 GLY A N 1
ATOM 775 C CA . GLY A 1 96 ? -5.760 -7.766 4.110 1.00 86.50 96 GLY A CA 1
ATOM 776 C C . GLY A 1 96 ? -6.198 -9.061 4.785 1.00 86.50 96 GLY A C 1
ATOM 777 O O . GLY A 1 96 ? -6.908 -9.045 5.790 1.00 86.50 96 GLY A O 1
ATOM 778 N N . VAL A 1 97 ? -5.787 -10.197 4.216 1.00 83.31 97 VAL A N 1
ATOM 779 C CA . VAL A 1 97 ? -6.270 -11.528 4.615 1.00 83.31 97 VAL A CA 1
ATOM 780 C C . VAL A 1 97 ? -5.802 -11.915 6.020 1.00 83.31 97 VAL A C 1
ATOM 782 O O . VAL A 1 97 ? -6.621 -12.384 6.809 1.00 83.31 97 VAL A O 1
ATOM 785 N N . ASP A 1 98 ? -4.536 -11.703 6.391 1.00 86.19 98 ASP A N 1
ATOM 786 C CA . ASP A 1 98 ? -4.113 -12.052 7.759 1.00 86.19 98 ASP A CA 1
ATOM 787 C C . ASP A 1 98 ? -4.779 -11.156 8.800 1.00 86.19 98 ASP A C 1
ATOM 789 O O . ASP A 1 98 ? -5.151 -11.636 9.874 1.00 86.19 98 ASP A O 1
ATOM 793 N N . SER A 1 99 ? -4.931 -9.864 8.492 1.00 87.50 99 SER A N 1
ATOM 794 C CA . SER A 1 99 ? -5.579 -8.925 9.400 1.00 87.50 99 SER A CA 1
ATOM 795 C C . SER A 1 99 ? -7.040 -9.311 9.584 1.00 87.50 99 SER A C 1
ATOM 797 O O . SER A 1 99 ? -7.425 -9.620 10.704 1.00 87.50 99 SER A O 1
ATOM 799 N N . ILE A 1 100 ? -7.816 -9.491 8.506 1.00 88.81 100 ILE A N 1
ATOM 800 C CA . ILE A 1 100 ? -9.237 -9.850 8.625 1.00 88.81 100 ILE A CA 1
ATOM 801 C C . ILE A 1 100 ? -9.446 -11.172 9.374 1.00 88.81 100 ILE A C 1
ATOM 803 O O . ILE A 1 100 ? -10.404 -11.294 10.131 1.00 88.81 100 ILE A O 1
ATOM 807 N N . ILE A 1 101 ? -8.550 -12.156 9.212 1.00 87.81 101 ILE A N 1
ATOM 808 C CA . ILE A 1 101 ? -8.626 -13.431 9.938 1.00 87.81 101 ILE A CA 1
ATOM 809 C C . ILE A 1 101 ? -8.377 -13.224 11.436 1.00 87.81 101 ILE A C 1
ATOM 811 O O . ILE A 1 101 ? -9.149 -13.743 12.244 1.00 87.81 101 ILE A O 1
ATOM 815 N N . LYS A 1 102 ? -7.329 -12.482 11.819 1.00 89.94 102 LYS A N 1
ATOM 816 C CA . LYS A 1 102 ? -7.030 -12.185 13.235 1.00 89.94 102 LYS A CA 1
ATOM 817 C C . LYS A 1 102 ? -8.198 -11.479 13.901 1.00 89.94 102 LYS A C 1
ATOM 819 O O . LYS A 1 102 ? -8.637 -11.835 14.990 1.00 89.94 102 LYS A O 1
ATOM 824 N N . ASP A 1 103 ? -8.714 -10.494 13.201 1.00 89.62 103 ASP A N 1
ATOM 825 C CA . ASP A 1 103 ? -9.734 -9.601 13.695 1.00 89.62 103 ASP A CA 1
ATOM 826 C C . ASP A 1 103 ? -11.083 -10.358 13.771 1.00 89.62 103 ASP A C 1
ATOM 828 O O . ASP A 1 103 ? -11.835 -10.248 14.741 1.00 89.62 103 ASP A O 1
ATOM 832 N N . PHE A 1 104 ? -11.336 -11.287 12.840 1.00 91.19 104 PHE A N 1
ATOM 833 C CA . PHE A 1 104 ? -12.500 -12.176 12.877 1.00 91.19 104 PHE A CA 1
ATOM 834 C C . PHE A 1 104 ? -12.467 -13.137 14.067 1.00 91.19 104 PHE A C 1
ATOM 836 O O . PHE A 1 104 ? -13.501 -13.373 14.703 1.00 91.19 104 PHE A O 1
ATOM 843 N N . GLN A 1 105 ? -11.282 -13.648 14.407 1.00 91.62 105 GLN A N 1
ATOM 844 C CA . GLN A 1 105 ? -11.083 -14.464 15.603 1.00 91.62 105 GLN A CA 1
ATOM 845 C C . GLN A 1 105 ? -11.314 -13.645 16.883 1.00 91.62 105 GLN A C 1
ATOM 847 O O . GLN A 1 105 ? -11.967 -14.141 17.802 1.00 91.62 105 GLN A O 1
ATOM 852 N N . ASN A 1 106 ? -10.879 -12.378 16.919 1.00 93.38 106 ASN A N 1
ATOM 853 C CA . ASN A 1 106 ? -11.107 -11.469 18.051 1.00 93.38 106 ASN A CA 1
ATOM 854 C C . ASN A 1 106 ? -12.599 -11.169 18.286 1.00 93.38 106 ASN A C 1
ATOM 856 O O . ASN A 1 106 ? -13.024 -10.968 19.423 1.00 93.38 106 ASN A O 1
ATOM 860 N N . HIS A 1 107 ? -13.418 -11.191 17.231 1.00 90.12 107 HIS A N 1
ATOM 861 C CA . HIS A 1 107 ? -14.861 -10.933 17.299 1.00 90.12 107 HIS A CA 1
ATOM 862 C C . HIS A 1 107 ? -15.727 -12.205 17.399 1.00 90.12 107 HIS A C 1
ATOM 864 O O . HIS A 1 107 ? -16.873 -12.231 16.940 1.00 90.12 107 HIS A O 1
ATOM 870 N N . ASN A 1 108 ? -15.215 -13.265 18.040 1.00 91.50 108 ASN A N 1
ATOM 871 C CA . ASN A 1 108 ? -15.930 -14.530 18.274 1.00 91.50 108 ASN A CA 1
ATOM 872 C C . ASN A 1 108 ? -16.478 -15.181 16.987 1.00 91.50 108 ASN A C 1
ATOM 874 O O . ASN A 1 108 ? -17.556 -15.782 17.002 1.00 91.50 108 ASN A O 1
ATOM 878 N N . ASN A 1 109 ? -15.763 -15.053 15.863 1.00 91.44 109 ASN A N 1
ATOM 879 C CA . ASN A 1 109 ? -16.162 -15.586 14.557 1.00 91.44 109 ASN A CA 1
ATOM 880 C C . ASN A 1 109 ? -17.538 -15.094 14.064 1.00 91.44 109 ASN A C 1
ATOM 882 O O . ASN A 1 109 ? -18.224 -15.793 13.312 1.00 91.44 109 ASN A O 1
ATOM 886 N N . ARG A 1 110 ? -17.978 -13.903 14.487 1.00 91.44 110 ARG A N 1
ATOM 887 C CA . ARG A 1 110 ? -19.219 -13.293 13.994 1.00 91.44 110 ARG A CA 1
ATOM 888 C C . ARG A 1 110 ? -18.904 -12.171 13.015 1.00 91.44 110 ARG A C 1
ATOM 890 O O . ARG A 1 110 ? -18.224 -11.198 13.337 1.00 91.44 110 ARG A O 1
ATOM 897 N N . MET A 1 111 ? -19.454 -12.286 11.809 1.00 90.81 111 MET A N 1
ATOM 898 C CA . MET A 1 111 ? -19.482 -11.170 10.867 1.00 90.81 111 MET A CA 1
ATOM 899 C C . MET A 1 111 ? -20.502 -10.150 11.378 1.00 90.81 111 MET A C 1
ATOM 901 O O . MET A 1 111 ? -21.668 -10.480 11.586 1.00 90.81 111 MET A O 1
ATOM 905 N N . GLY A 1 112 ? -20.054 -8.926 11.632 1.00 92.31 112 GLY A N 1
ATOM 906 C CA . GLY A 1 112 ? -20.896 -7.837 12.120 1.00 92.31 112 GLY A CA 1
ATOM 907 C C . GLY A 1 112 ? -20.504 -6.516 11.471 1.00 92.31 112 GLY A C 1
ATOM 908 O O . GLY A 1 112 ? -19.695 -6.488 10.546 1.00 92.31 112 GLY A O 1
ATOM 909 N N . PHE A 1 113 ? -21.033 -5.410 11.995 1.00 93.81 113 PHE A N 1
ATOM 910 C CA . PHE A 1 113 ? -20.764 -4.065 11.466 1.00 93.81 113 PHE A CA 1
ATOM 911 C C . PHE A 1 113 ? -19.271 -3.692 11.456 1.00 93.81 113 PHE A C 1
ATOM 913 O O . PHE A 1 113 ? -18.825 -2.875 10.660 1.00 93.81 113 PHE A O 1
ATOM 920 N N . TRP A 1 114 ? -18.478 -4.339 12.305 1.00 93.38 114 TRP A N 1
ATOM 921 C CA . TRP A 1 114 ? -17.034 -4.163 12.378 1.00 93.38 114 TRP A CA 1
ATOM 922 C C . TRP A 1 114 ? -16.300 -4.527 11.066 1.00 93.38 114 TRP A C 1
ATOM 924 O O . TRP A 1 114 ? -15.319 -3.875 10.733 1.00 93.38 114 TRP A O 1
ATOM 934 N N . VAL A 1 115 ? -16.821 -5.463 10.256 1.00 92.56 115 VAL A N 1
ATOM 935 C CA . VAL A 1 115 ? -16.244 -5.814 8.938 1.00 92.56 115 VAL A CA 1
ATOM 936 C C . VAL A 1 115 ? -16.300 -4.627 7.974 1.00 92.56 115 VAL A C 1
ATOM 938 O O . VAL A 1 115 ? -15.398 -4.433 7.164 1.00 92.56 115 VAL A O 1
ATOM 941 N N . PHE A 1 116 ? -17.348 -3.807 8.067 1.00 92.81 116 PHE A N 1
ATOM 942 C CA . PHE A 1 116 ? -17.475 -2.604 7.250 1.00 92.81 116 PHE A CA 1
ATOM 943 C C . PHE A 1 116 ? -16.445 -1.541 7.654 1.00 92.81 116 PHE A C 1
ATOM 945 O O . PHE A 1 116 ? -15.804 -0.951 6.789 1.00 92.81 116 PHE A O 1
ATOM 952 N N . TRP A 1 117 ? -16.233 -1.349 8.959 1.00 92.81 117 TRP A N 1
ATOM 953 C CA . TRP A 1 117 ? -15.171 -0.473 9.465 1.00 92.81 117 TRP A CA 1
ATOM 954 C C . TRP A 1 117 ? -13.784 -0.953 9.052 1.00 92.81 117 TRP A C 1
ATOM 956 O O . TRP A 1 117 ? -12.998 -0.155 8.550 1.00 92.81 117 TRP A O 1
ATOM 966 N N . PHE A 1 118 ? -13.530 -2.256 9.180 1.00 92.38 118 PHE A N 1
ATOM 967 C CA . PHE A 1 118 ? -12.306 -2.883 8.698 1.00 92.38 118 PHE A CA 1
ATOM 968 C C . PHE A 1 118 ? -12.100 -2.622 7.203 1.00 92.38 118 PHE A C 1
ATOM 970 O O . PHE A 1 118 ? -11.014 -2.237 6.790 1.00 92.38 118 PHE A O 1
ATOM 977 N N . TYR A 1 119 ? -13.142 -2.776 6.382 1.00 91.00 119 TYR A N 1
ATOM 978 C CA . TYR A 1 119 ? -13.051 -2.526 4.944 1.00 91.00 119 TYR A CA 1
ATOM 979 C C . TYR A 1 119 ? -12.688 -1.069 4.623 1.00 91.00 119 TYR A C 1
ATOM 981 O O . TYR A 1 119 ? -11.843 -0.829 3.763 1.00 91.00 119 TYR A O 1
ATOM 989 N N . ILE A 1 120 ? -13.296 -0.097 5.310 1.00 93.06 120 ILE A N 1
ATOM 990 C CA . ILE A 1 120 ? -12.970 1.324 5.117 1.00 93.06 120 ILE A CA 1
ATOM 991 C C . ILE A 1 120 ? -11.509 1.597 5.486 1.00 93.06 120 ILE A C 1
ATOM 993 O O . ILE A 1 120 ? -10.795 2.225 4.703 1.00 93.06 120 ILE A O 1
ATOM 997 N N . ASP A 1 121 ? -11.065 1.112 6.645 1.00 90.44 121 ASP A N 1
ATOM 998 C CA . ASP A 1 121 ? -9.696 1.318 7.124 1.00 90.44 121 ASP A CA 1
ATOM 999 C C . ASP A 1 121 ? -8.669 0.629 6.210 1.00 90.44 121 ASP A C 1
ATOM 1001 O O . ASP A 1 121 ? -7.683 1.228 5.775 1.00 90.44 121 ASP A O 1
ATOM 1005 N N . TYR A 1 122 ? -8.969 -0.601 5.791 1.00 89.94 122 TYR A N 1
ATOM 1006 C CA . TYR A 1 122 ? -8.184 -1.341 4.812 1.00 89.94 122 TYR A CA 1
ATOM 1007 C C . TYR A 1 122 ? -8.035 -0.566 3.499 1.00 89.94 122 TYR A C 1
ATOM 1009 O O . TYR A 1 122 ? -6.919 -0.385 3.013 1.00 89.94 122 TYR A O 1
ATOM 1017 N N . MET A 1 123 ? -9.133 -0.049 2.939 1.00 88.00 123 MET A N 1
ATOM 1018 C CA . MET A 1 123 ? -9.083 0.738 1.705 1.00 88.00 123 MET A CA 1
ATOM 1019 C C . MET A 1 123 ? -8.251 2.013 1.874 1.00 88.00 123 MET A C 1
ATOM 1021 O O . MET A 1 123 ? -7.472 2.349 0.981 1.00 88.00 123 MET A O 1
ATOM 1025 N N . ALA A 1 124 ? -8.357 2.703 3.014 1.00 90.25 124 ALA A N 1
ATOM 1026 C CA . ALA A 1 124 ? -7.530 3.872 3.306 1.00 90.25 124 ALA A CA 1
ATOM 1027 C C . ALA A 1 124 ? -6.030 3.517 3.332 1.00 90.25 124 ALA A C 1
ATOM 1029 O O . ALA A 1 124 ? -5.221 4.198 2.694 1.00 90.25 124 ALA A O 1
ATOM 1030 N N . ASN A 1 125 ? -5.664 2.408 3.982 1.00 86.75 125 ASN A N 1
ATOM 1031 C CA . ASN A 1 125 ? -4.287 1.911 4.040 1.00 86.75 125 ASN A CA 1
ATOM 1032 C C . ASN A 1 125 ? -3.759 1.466 2.668 1.00 86.75 125 ASN A C 1
ATOM 1034 O O . ASN A 1 125 ? -2.609 1.763 2.316 1.00 86.75 125 ASN A O 1
ATOM 1038 N N . VAL A 1 126 ? -4.607 0.818 1.863 1.00 84.25 126 VAL A N 1
ATOM 1039 C CA . VAL A 1 126 ? -4.297 0.451 0.477 1.00 84.25 126 VAL A CA 1
ATOM 1040 C C . VAL A 1 126 ? -3.999 1.702 -0.338 1.00 84.25 126 VAL A C 1
ATOM 1042 O O . VAL A 1 126 ? -2.930 1.789 -0.938 1.00 84.25 126 VAL A O 1
ATOM 1045 N N . PHE A 1 127 ? -4.890 2.697 -0.325 1.00 85.38 127 PHE A N 1
ATOM 1046 C CA . PHE A 1 127 ? -4.699 3.929 -1.089 1.00 85.38 127 PHE A CA 1
ATOM 1047 C C . PHE A 1 127 ? -3.470 4.714 -0.644 1.00 85.38 127 PHE A C 1
ATOM 1049 O O . PHE A 1 127 ? -2.730 5.197 -1.500 1.00 85.38 127 PHE A O 1
ATOM 1056 N N . ASN A 1 128 ? -3.214 4.811 0.662 1.00 87.81 128 ASN A N 1
ATOM 1057 C CA . ASN A 1 128 ? -2.030 5.490 1.183 1.00 87.81 128 ASN A CA 1
ATOM 1058 C C . ASN A 1 128 ? -0.741 4.812 0.691 1.00 87.81 128 ASN A C 1
ATOM 1060 O O . ASN A 1 128 ? 0.170 5.464 0.179 1.00 87.81 128 ASN A O 1
ATOM 1064 N N . THR A 1 129 ? -0.689 3.482 0.764 1.00 82.69 129 THR A N 1
ATOM 1065 C CA . THR A 1 129 ? 0.477 2.714 0.314 1.00 82.69 129 THR A CA 1
ATOM 1066 C C . THR A 1 129 ? 0.656 2.801 -1.203 1.00 82.69 129 THR A C 1
ATOM 1068 O O . THR A 1 129 ? 1.774 2.988 -1.685 1.00 82.69 129 THR A O 1
ATOM 1071 N N . LEU A 1 130 ? -0.439 2.744 -1.965 1.00 82.25 130 LEU A N 1
ATOM 1072 C CA . LEU A 1 130 ? -0.431 2.888 -3.422 1.00 82.25 130 LEU A CA 1
ATOM 1073 C C . LEU A 1 130 ? 0.049 4.291 -3.826 1.00 82.25 130 LEU A C 1
ATOM 1075 O O . LEU A 1 130 ? 0.903 4.411 -4.701 1.00 82.25 130 LEU A O 1
ATOM 1079 N N . LEU A 1 131 ? -0.399 5.345 -3.136 1.00 82.31 131 LEU A N 1
ATOM 1080 C CA . LEU A 1 131 ? 0.091 6.716 -3.314 1.00 82.31 131 LEU A CA 1
ATOM 1081 C C . LEU A 1 131 ? 1.594 6.828 -3.039 1.00 82.31 131 LEU A C 1
ATOM 1083 O O . LEU A 1 131 ? 2.334 7.393 -3.844 1.00 82.31 131 LEU A O 1
ATOM 1087 N N . ILE A 1 132 ? 2.079 6.266 -1.934 1.00 82.06 132 ILE A N 1
ATOM 1088 C CA . ILE A 1 132 ? 3.507 6.314 -1.603 1.00 82.06 132 ILE A CA 1
ATOM 1089 C C . ILE A 1 132 ? 4.336 5.570 -2.662 1.00 82.06 132 ILE A C 1
ATOM 1091 O O . ILE A 1 132 ? 5.363 6.082 -3.124 1.00 82.06 132 ILE A O 1
ATOM 1095 N N . GLU A 1 133 ? 3.895 4.385 -3.083 1.00 79.38 133 GLU A N 1
ATOM 1096 C CA . GLU A 1 133 ? 4.651 3.561 -4.024 1.00 79.38 133 GLU A CA 1
ATOM 1097 C C . GLU A 1 133 ? 4.612 4.098 -5.459 1.00 79.38 133 GLU A C 1
ATOM 1099 O O . GLU A 1 133 ? 5.645 4.116 -6.127 1.00 79.38 133 GLU A O 1
ATOM 1104 N N . PHE A 1 134 ? 3.456 4.561 -5.939 1.00 80.00 134 PHE A N 1
ATOM 1105 C CA . PHE A 1 134 ? 3.282 5.006 -7.325 1.00 80.00 134 PHE A CA 1
ATOM 1106 C C . PHE A 1 134 ? 3.483 6.505 -7.533 1.00 80.00 134 PHE A C 1
ATOM 1108 O O . PHE A 1 134 ? 3.858 6.904 -8.632 1.00 80.00 134 PHE A O 1
ATOM 1115 N N . VAL A 1 135 ? 3.256 7.347 -6.524 1.00 77.31 135 VAL A N 1
ATOM 1116 C CA . VAL A 1 135 ? 3.392 8.808 -6.663 1.00 77.31 135 VAL A CA 1
ATOM 1117 C C . VAL A 1 135 ? 4.658 9.319 -5.993 1.00 77.31 135 VAL A C 1
ATOM 1119 O O . VAL A 1 135 ? 5.297 10.220 -6.515 1.00 77.31 135 VAL A O 1
ATOM 1122 N N . ILE A 1 136 ? 5.098 8.749 -4.873 1.00 72.81 136 ILE A N 1
ATOM 1123 C CA . ILE A 1 136 ? 6.249 9.315 -4.150 1.00 72.81 136 ILE A CA 1
ATOM 1124 C C . ILE A 1 136 ? 7.564 8.645 -4.566 1.00 72.81 136 ILE A C 1
ATOM 1126 O O . ILE A 1 136 ? 8.546 9.328 -4.867 1.00 72.81 136 ILE A O 1
ATOM 1130 N N . LYS A 1 137 ? 7.622 7.311 -4.615 1.00 73.69 137 LYS A N 1
ATOM 1131 C CA . LYS A 1 137 ? 8.855 6.573 -4.950 1.00 73.69 137 LYS A CA 1
ATOM 1132 C C . LYS A 1 137 ? 9.406 6.799 -6.368 1.00 73.69 137 LYS A C 1
ATOM 1134 O O . LYS A 1 137 ? 10.630 6.961 -6.477 1.00 73.69 137 LYS A O 1
ATOM 1139 N N . PRO A 1 138 ? 8.607 6.848 -7.453 1.00 68.50 138 PRO A N 1
ATOM 1140 C CA . PRO A 1 138 ? 9.166 7.125 -8.775 1.00 68.50 138 PRO A CA 1
ATOM 1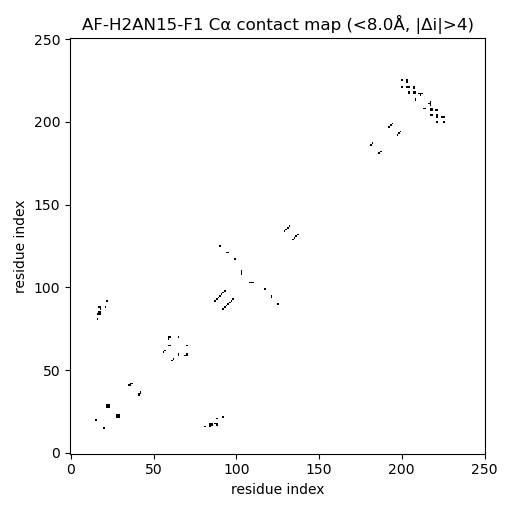141 C C . PRO A 1 138 ? 9.703 8.554 -8.876 1.00 68.50 138 PRO A C 1
ATOM 1143 O O . PRO A 1 138 ? 10.750 8.760 -9.485 1.00 68.50 138 PRO A O 1
ATOM 1146 N N . PHE A 1 139 ? 9.076 9.518 -8.198 1.00 59.78 139 PHE A N 1
ATOM 1147 C CA . PHE A 1 139 ? 9.554 10.902 -8.167 1.00 59.78 139 PHE A CA 1
ATOM 1148 C C . PHE A 1 139 ? 10.817 11.066 -7.307 1.00 59.78 139 PHE A C 1
ATOM 1150 O O . PHE A 1 139 ? 11.739 11.784 -7.695 1.00 59.78 139 PHE A O 1
ATOM 1157 N N . LYS A 1 140 ? 10.952 10.319 -6.201 1.00 56.97 140 LYS A N 1
ATOM 1158 C CA . LYS A 1 140 ? 12.203 10.270 -5.417 1.00 56.97 140 LYS A CA 1
ATOM 1159 C C . LYS A 1 140 ? 13.368 9.626 -6.177 1.00 56.97 140 LYS A C 1
ATOM 1161 O O . LYS A 1 140 ? 14.510 10.019 -5.962 1.00 56.97 140 LYS A O 1
ATOM 1166 N N . SER A 1 141 ? 13.095 8.705 -7.104 1.00 50.56 141 SER A N 1
ATOM 1167 C CA . SER A 1 141 ? 14.131 8.086 -7.951 1.00 50.56 141 SER A CA 1
ATOM 1168 C C . SER A 1 141 ? 14.688 9.033 -9.026 1.00 50.56 141 SER A C 1
ATOM 1170 O O . SER A 1 141 ? 15.789 8.807 -9.520 1.00 50.56 141 SER A O 1
ATOM 1172 N N . VAL A 1 142 ? 13.973 10.113 -9.364 1.00 49.78 142 VAL A N 1
ATOM 1173 C CA . VAL A 1 142 ? 14.486 11.198 -10.226 1.00 49.78 142 VAL A CA 1
ATOM 1174 C C . VAL A 1 142 ? 15.355 12.179 -9.426 1.00 49.78 142 VAL A C 1
ATOM 1176 O O . VAL A 1 142 ? 16.291 12.759 -9.966 1.00 49.78 142 VAL A O 1
ATOM 1179 N N . SER A 1 143 ? 15.111 12.314 -8.119 1.00 43.47 143 SER A N 1
ATOM 1180 C CA . SER A 1 143 ? 15.839 13.239 -7.239 1.00 43.47 143 SER A CA 1
ATOM 1181 C C . SER A 1 143 ? 17.086 12.636 -6.569 1.00 43.47 143 SER A C 1
ATOM 1183 O O . SER A 1 143 ? 17.724 13.304 -5.755 1.00 43.47 143 SER A O 1
ATOM 1185 N N . GLY A 1 144 ? 17.451 11.390 -6.880 1.00 45.88 144 GLY A N 1
ATOM 1186 C CA . GLY A 1 144 ? 18.473 10.658 -6.134 1.00 45.88 144 GLY A CA 1
ATOM 1187 C C . GLY A 1 144 ? 19.174 9.578 -6.944 1.00 45.88 144 GLY A C 1
ATOM 1188 O O . GLY A 1 144 ? 19.123 8.417 -6.573 1.00 45.88 144 GLY A O 1
ATOM 1189 N N . ASN A 1 145 ? 19.844 9.968 -8.027 1.00 35.56 145 ASN A N 1
ATOM 1190 C CA . ASN A 1 145 ? 20.981 9.230 -8.577 1.00 35.56 145 ASN A CA 1
ATOM 1191 C C . ASN A 1 145 ? 22.034 10.245 -9.039 1.00 35.56 145 ASN A C 1
ATOM 1193 O O . ASN A 1 145 ? 22.275 10.443 -10.227 1.00 35.56 145 ASN A O 1
ATOM 1197 N N . GLN A 1 146 ? 22.702 10.884 -8.074 1.00 42.91 146 GLN A N 1
ATOM 1198 C CA . GLN A 1 146 ? 24.115 11.198 -8.271 1.00 42.91 146 GLN A CA 1
ATOM 1199 C C . GLN A 1 146 ? 24.869 9.870 -8.206 1.00 42.91 146 GLN A C 1
ATOM 1201 O O . GLN A 1 146 ? 25.476 9.521 -7.193 1.00 42.91 146 GLN A O 1
ATOM 1206 N N . SER A 1 147 ? 24.790 9.098 -9.289 1.00 39.53 147 SER A N 1
ATOM 1207 C CA . SER A 1 147 ? 25.796 8.089 -9.553 1.00 39.53 147 SER A CA 1
ATOM 1208 C C . SER A 1 147 ? 27.125 8.832 -9.588 1.00 39.53 147 SER A C 1
ATOM 1210 O O . SER A 1 147 ? 27.369 9.650 -10.475 1.00 39.53 147 SER A O 1
ATOM 1212 N N . LYS A 1 148 ? 27.992 8.551 -8.613 1.00 40.72 148 LYS A N 1
ATOM 1213 C CA . LYS A 1 148 ? 29.441 8.710 -8.755 1.00 40.72 148 LYS A CA 1
ATOM 1214 C C . LYS A 1 148 ? 29.933 7.710 -9.809 1.00 40.72 148 LYS A C 1
ATOM 1216 O O . LYS A 1 148 ? 30.777 6.870 -9.524 1.00 40.72 148 LYS A O 1
ATOM 1221 N N . ASP A 1 149 ? 29.390 7.789 -11.016 1.00 36.88 149 ASP A N 1
ATOM 1222 C CA . ASP A 1 149 ? 30.027 7.225 -12.183 1.00 36.88 149 ASP A CA 1
ATOM 1223 C C . ASP A 1 149 ? 30.961 8.302 -12.699 1.00 36.88 149 ASP A C 1
ATOM 1225 O O . ASP A 1 149 ? 30.568 9.390 -13.114 1.00 36.88 149 ASP A O 1
ATOM 1229 N N . LYS A 1 150 ? 32.237 7.981 -12.541 1.00 45.16 150 LYS A N 1
ATOM 1230 C CA . LYS A 1 150 ? 33.401 8.595 -13.154 1.00 45.16 150 LYS A CA 1
ATOM 1231 C C . LYS A 1 150 ? 33.038 9.143 -14.543 1.00 45.16 150 LYS A C 1
ATOM 1233 O O . LYS A 1 150 ? 33.031 8.404 -15.524 1.00 45.16 150 LYS A O 1
ATOM 1238 N N . ILE A 1 151 ? 32.760 10.449 -14.615 1.00 45.34 151 ILE A N 1
ATOM 1239 C CA . ILE A 1 151 ? 32.743 11.222 -15.860 1.00 45.34 151 ILE A CA 1
ATOM 1240 C C . ILE A 1 151 ? 34.198 11.296 -16.314 1.00 45.34 151 ILE A C 1
ATOM 1242 O O . ILE A 1 151 ? 34.909 12.269 -16.089 1.00 45.34 151 ILE A O 1
ATOM 1246 N N . THR A 1 152 ? 34.679 10.212 -16.903 1.00 50.28 152 THR A N 1
ATOM 1247 C CA . THR A 1 152 ? 35.736 10.315 -17.895 1.00 50.28 152 THR A CA 1
ATOM 1248 C C . THR A 1 152 ? 35.058 10.755 -19.185 1.00 50.28 152 THR A C 1
ATOM 1250 O O . THR A 1 152 ? 34.205 10.043 -19.711 1.00 50.28 152 THR A O 1
ATOM 1253 N N . SER A 1 153 ? 35.465 11.937 -19.652 1.00 50.84 153 SER A N 1
ATOM 1254 C CA . SER A 1 153 ? 35.235 12.473 -21.000 1.00 50.84 153 SER A CA 1
ATOM 1255 C C . SER A 1 153 ? 33.962 13.302 -21.221 1.00 50.84 153 SER A C 1
ATOM 1257 O O . SER A 1 153 ? 33.158 13.009 -22.099 1.00 50.84 153 SER A O 1
ATOM 1259 N N . SER A 1 154 ? 33.829 14.426 -20.516 1.00 48.75 154 SER A N 1
ATOM 1260 C CA . SER A 1 154 ? 33.070 15.578 -21.039 1.00 48.75 154 SER A CA 1
ATOM 1261 C C . SER A 1 154 ? 33.753 16.911 -20.714 1.00 48.75 154 SER A C 1
ATOM 1263 O O . SER A 1 154 ? 33.103 17.893 -20.367 1.00 48.75 154 SER A O 1
ATOM 1265 N N . GLU A 1 155 ? 35.083 16.939 -20.796 1.00 50.88 155 GLU A N 1
ATOM 1266 C CA . GLU A 1 155 ? 35.894 18.132 -20.520 1.00 50.88 155 GLU A CA 1
ATOM 1267 C C . GLU A 1 155 ? 35.892 19.151 -21.681 1.00 50.88 155 GLU A C 1
ATOM 1269 O O . GLU A 1 155 ? 36.333 20.276 -21.499 1.00 50.88 155 GLU A O 1
ATOM 1274 N N . ASN A 1 156 ? 35.324 18.829 -22.854 1.00 54.31 156 ASN A N 1
ATOM 1275 C CA . ASN A 1 156 ? 35.571 19.606 -24.082 1.00 54.31 156 ASN A CA 1
ATOM 1276 C C . ASN A 1 156 ? 34.336 20.149 -24.824 1.00 54.31 156 ASN A C 1
ATOM 1278 O O . ASN A 1 156 ? 34.418 20.400 -26.023 1.00 54.31 156 ASN A O 1
ATOM 1282 N N . LEU A 1 157 ? 33.190 20.363 -24.165 1.00 56.50 157 LEU A N 1
ATOM 1283 C CA . LEU A 1 157 ? 32.042 21.020 -24.817 1.00 56.50 157 LEU A CA 1
ATOM 1284 C C . LEU A 1 157 ? 31.509 22.193 -23.969 1.00 56.50 157 LEU A C 1
ATOM 1286 O O . LEU A 1 157 ? 30.701 21.967 -23.063 1.00 56.50 157 LEU A O 1
ATOM 1290 N N . PRO A 1 158 ? 31.932 23.446 -24.248 1.00 59.88 158 PRO A N 1
ATOM 1291 C CA . PRO A 1 158 ? 31.548 24.626 -23.459 1.00 59.88 158 PRO A CA 1
ATOM 1292 C C . PRO A 1 158 ? 30.026 24.838 -23.406 1.00 59.88 158 PRO A C 1
ATOM 1294 O O . PRO A 1 158 ? 29.484 25.184 -22.357 1.00 59.88 158 PRO A O 1
ATOM 1297 N N . ASN A 1 159 ? 29.314 24.485 -24.478 1.00 59.38 159 ASN A N 1
ATOM 1298 C CA . ASN A 1 159 ? 27.867 24.685 -24.590 1.00 59.38 159 ASN A CA 1
ATOM 1299 C C . ASN A 1 159 ? 27.055 23.824 -23.600 1.00 59.38 159 ASN A C 1
ATOM 1301 O O . ASN A 1 159 ? 25.985 24.228 -23.154 1.00 59.38 159 ASN A O 1
ATOM 1305 N N . VAL A 1 160 ? 27.554 22.645 -23.201 1.00 65.19 160 VAL A N 1
ATOM 1306 C CA . VAL A 1 160 ? 26.853 21.775 -22.232 1.00 65.19 160 VAL A CA 1
ATOM 1307 C C . VAL A 1 160 ? 27.004 22.313 -20.807 1.00 65.19 160 VAL A C 1
ATOM 1309 O O . VAL A 1 160 ? 26.081 22.206 -19.994 1.00 65.19 160 VAL A O 1
ATOM 1312 N N . LYS A 1 161 ? 28.137 22.959 -20.508 1.00 64.06 161 LYS A N 1
ATOM 1313 C CA . LYS A 1 161 ? 28.368 23.641 -19.230 1.00 64.06 161 LYS A CA 1
ATOM 1314 C C . LYS A 1 161 ? 27.441 24.850 -19.089 1.00 64.06 161 LYS A C 1
ATOM 1316 O O . LYS A 1 161 ? 26.828 25.013 -18.038 1.00 64.06 161 LYS A O 1
ATOM 1321 N N . GLU A 1 162 ? 27.260 25.628 -20.154 1.00 70.00 162 GLU A N 1
ATOM 1322 C CA . GLU A 1 162 ? 26.329 26.766 -20.177 1.00 70.00 162 GLU A CA 1
ATOM 1323 C C . GLU A 1 162 ? 24.862 26.340 -20.042 1.00 70.00 162 GLU A C 1
ATOM 1325 O O . GLU A 1 162 ? 24.113 26.943 -19.271 1.00 70.00 162 GLU A O 1
ATOM 1330 N N . LEU A 1 163 ? 24.455 25.251 -20.704 1.00 68.25 163 LEU A N 1
ATOM 1331 C CA . LEU A 1 163 ? 23.102 24.699 -20.563 1.00 68.25 163 LEU A CA 1
ATOM 1332 C C . LEU A 1 163 ? 22.852 24.138 -19.161 1.00 68.25 163 LEU A C 1
ATOM 1334 O O . LEU A 1 163 ? 21.770 24.324 -18.601 1.00 68.25 163 LEU A O 1
ATOM 1338 N N . THR A 1 164 ? 23.856 23.499 -18.560 1.00 72.56 164 THR A N 1
ATOM 1339 C CA . THR A 1 164 ? 23.765 22.988 -17.186 1.00 72.56 164 THR A CA 1
ATOM 1340 C C . THR A 1 164 ? 23.658 24.133 -16.179 1.00 72.56 164 THR A C 1
ATOM 1342 O O . THR A 1 164 ? 22.835 24.073 -15.267 1.00 72.56 164 THR A O 1
ATOM 1345 N N . VAL A 1 165 ? 24.438 25.204 -16.358 1.00 73.38 165 VAL A N 1
ATOM 1346 C CA . VAL A 1 165 ? 24.367 26.407 -15.514 1.00 73.38 165 VAL A CA 1
ATOM 1347 C C . VAL A 1 165 ? 23.020 27.112 -15.685 1.00 73.38 165 VAL A C 1
ATOM 1349 O O . VAL A 1 165 ? 22.382 27.438 -14.688 1.00 73.38 165 VAL A O 1
ATOM 1352 N N . THR A 1 166 ? 22.529 27.263 -16.917 1.00 76.00 166 THR A N 1
ATOM 1353 C CA . THR A 1 166 ? 21.214 27.865 -17.199 1.00 76.00 166 THR A CA 1
ATOM 1354 C C . THR A 1 166 ? 20.076 27.049 -16.589 1.00 76.00 166 THR A C 1
ATOM 1356 O O . THR A 1 166 ? 19.218 27.601 -15.905 1.00 76.00 166 THR A O 1
ATOM 1359 N N . THR A 1 167 ? 20.100 25.723 -16.741 1.00 75.56 167 THR A N 1
ATOM 1360 C CA . THR A 1 167 ? 19.088 24.827 -16.156 1.00 75.56 167 THR A CA 1
ATOM 1361 C C . THR A 1 167 ? 19.106 24.891 -14.631 1.00 75.56 167 THR A C 1
ATOM 1363 O O . THR A 1 167 ? 18.055 24.955 -13.994 1.00 75.56 167 THR A O 1
ATOM 1366 N N . ARG A 1 168 ? 20.300 24.934 -14.028 1.00 74.00 168 ARG A N 1
ATOM 1367 C CA . ARG A 1 168 ? 20.456 25.058 -12.576 1.00 74.00 168 ARG A CA 1
ATOM 1368 C C . ARG A 1 168 ? 19.966 26.414 -12.064 1.00 74.00 168 ARG A C 1
ATOM 1370 O O . ARG A 1 168 ? 19.292 26.458 -11.040 1.00 74.00 168 ARG A O 1
ATOM 1377 N N . ASN A 1 169 ? 20.238 27.495 -12.791 1.00 77.38 169 ASN A N 1
ATOM 1378 C CA . ASN A 1 169 ? 19.773 28.835 -12.439 1.00 77.38 169 ASN A CA 1
ATOM 1379 C C . ASN A 1 169 ? 18.247 28.958 -12.552 1.00 77.38 169 ASN A C 1
ATOM 1381 O O . ASN A 1 169 ? 17.622 29.485 -11.637 1.00 77.38 169 ASN A O 1
ATOM 1385 N N . ILE A 1 170 ? 17.634 28.401 -13.603 1.00 77.56 170 ILE A N 1
ATOM 1386 C CA . ILE A 1 170 ? 16.168 28.363 -13.755 1.00 77.56 170 ILE A CA 1
ATOM 1387 C C . ILE A 1 170 ? 15.529 27.525 -12.643 1.00 77.56 170 ILE A C 1
ATOM 1389 O O . ILE A 1 170 ? 14.544 27.945 -12.043 1.00 77.56 170 ILE A O 1
ATOM 1393 N N . SER A 1 171 ? 16.102 26.360 -12.325 1.00 78.44 171 SER A N 1
ATOM 1394 C CA . SER A 1 171 ? 15.616 25.522 -11.224 1.00 78.44 171 SER A CA 1
ATOM 1395 C C . SER A 1 171 ? 15.648 26.265 -9.886 1.00 78.44 171 SER A C 1
ATOM 1397 O O . SER A 1 171 ? 14.693 26.178 -9.116 1.00 78.44 171 SER A O 1
ATOM 1399 N N . ASN A 1 172 ? 16.725 27.003 -9.612 1.00 77.75 172 ASN A N 1
ATOM 1400 C CA . ASN A 1 172 ? 16.856 27.781 -8.382 1.00 77.75 172 ASN A CA 1
ATOM 1401 C C . ASN A 1 172 ? 15.873 28.964 -8.340 1.00 77.75 172 ASN A C 1
ATOM 1403 O O . ASN A 1 172 ? 15.295 29.216 -7.288 1.00 77.75 172 ASN A O 1
ATOM 1407 N N . ASP A 1 173 ? 15.632 29.649 -9.462 1.00 77.19 173 ASP A N 1
ATOM 1408 C CA . ASP A 1 173 ? 14.668 30.761 -9.537 1.00 77.19 173 ASP A CA 1
ATOM 1409 C C . ASP A 1 173 ? 13.217 30.280 -9.348 1.00 77.19 173 ASP A C 1
ATOM 1411 O O . ASP A 1 173 ? 12.430 30.903 -8.635 1.00 77.19 173 ASP A O 1
ATOM 1415 N N . ILE A 1 174 ? 12.865 29.115 -9.908 1.00 73.69 174 ILE A N 1
ATOM 1416 C CA . ILE A 1 174 ? 11.547 28.492 -9.699 1.00 73.69 174 ILE A CA 1
ATOM 1417 C C . ILE A 1 174 ? 11.364 28.085 -8.232 1.00 73.69 174 ILE A C 1
ATOM 1419 O O . ILE A 1 174 ? 10.307 28.340 -7.655 1.00 73.69 174 ILE A O 1
ATOM 1423 N N . GLN A 1 175 ? 12.385 27.481 -7.615 1.00 74.81 175 GLN A N 1
ATOM 1424 C CA . GLN A 1 175 ? 12.342 27.130 -6.192 1.00 74.81 175 GLN A CA 1
ATOM 1425 C C . GLN A 1 175 ? 12.252 28.373 -5.302 1.00 74.81 175 GLN A C 1
ATOM 1427 O O . GLN A 1 175 ? 11.448 28.386 -4.372 1.00 74.81 175 GLN A O 1
ATOM 1432 N N . GLY A 1 176 ? 13.007 29.428 -5.619 1.00 75.56 176 GLY A N 1
ATOM 1433 C CA . GLY A 1 176 ? 12.966 30.707 -4.912 1.00 75.56 176 GLY A CA 1
ATOM 1434 C C . GLY A 1 176 ? 11.577 31.340 -4.954 1.00 75.56 176 GLY A C 1
ATOM 1435 O O . GLY A 1 176 ? 11.007 31.623 -3.907 1.00 75.56 176 GLY A O 1
ATOM 1436 N N . LYS A 1 177 ? 10.972 31.451 -6.143 1.00 74.56 177 LYS A N 1
ATOM 1437 C CA . LYS A 1 177 ? 9.617 32.008 -6.312 1.00 74.56 177 LYS A CA 1
ATOM 1438 C C . LYS A 1 177 ? 8.527 31.161 -5.657 1.00 74.56 177 LYS A C 1
ATOM 1440 O O . LYS A 1 177 ? 7.534 31.703 -5.173 1.00 74.56 177 LYS A O 1
ATOM 1445 N N . ALA A 1 178 ? 8.676 29.836 -5.647 1.00 64.88 178 ALA A N 1
ATOM 1446 C CA . ALA A 1 178 ? 7.746 28.951 -4.950 1.00 64.88 178 ALA A CA 1
ATOM 1447 C C . ALA A 1 178 ? 7.840 29.124 -3.426 1.00 64.88 178 ALA A C 1
ATOM 1449 O O . ALA A 1 178 ? 6.809 29.197 -2.758 1.00 64.88 178 ALA A O 1
ATOM 1450 N N . MET A 1 179 ? 9.059 29.247 -2.892 1.00 70.88 179 MET A N 1
ATOM 1451 C CA . MET A 1 179 ? 9.288 29.498 -1.469 1.00 70.88 179 MET A CA 1
ATOM 1452 C C . MET A 1 179 ? 8.841 30.900 -1.053 1.00 70.88 179 MET A C 1
ATOM 1454 O O . MET A 1 179 ? 8.184 31.032 -0.031 1.00 70.88 179 MET A O 1
ATOM 1458 N N . GLU A 1 180 ? 9.078 31.927 -1.865 1.00 76.44 180 GLU A N 1
ATOM 1459 C CA . GLU A 1 180 ? 8.608 33.293 -1.606 1.00 76.44 180 GLU A CA 1
ATOM 1460 C C . GLU A 1 180 ? 7.073 33.355 -1.533 1.00 76.44 180 GLU A C 1
ATOM 1462 O O . GLU A 1 180 ? 6.505 33.904 -0.589 1.00 76.44 180 GLU A O 1
ATOM 1467 N N . LYS A 1 181 ? 6.371 32.706 -2.474 1.00 67.62 181 LYS A N 1
ATOM 1468 C CA . LYS A 1 181 ? 4.904 32.592 -2.418 1.00 67.62 181 LYS A CA 1
ATOM 1469 C C . LYS A 1 181 ? 4.429 31.796 -1.206 1.00 67.62 181 LYS A C 1
ATOM 1471 O O . LYS A 1 181 ? 3.391 32.130 -0.635 1.00 67.62 181 LYS A O 1
ATOM 1476 N N . TYR A 1 182 ? 5.170 30.762 -0.812 1.00 69.06 182 TYR A N 1
ATOM 1477 C CA . TYR A 1 182 ? 4.879 30.006 0.399 1.00 69.06 182 TYR A CA 1
ATOM 1478 C C . TYR A 1 182 ? 5.021 30.879 1.655 1.00 69.06 182 TYR A C 1
ATOM 1480 O O . TYR A 1 182 ? 4.127 30.901 2.503 1.00 69.06 182 TYR A O 1
ATOM 1488 N N . GLU A 1 183 ? 6.101 31.653 1.742 1.00 69.31 183 GLU A N 1
ATOM 1489 C CA . GLU A 1 183 ? 6.363 32.543 2.868 1.00 69.31 183 GLU A CA 1
ATOM 1490 C C . GLU A 1 183 ? 5.344 33.680 2.977 1.00 69.31 183 GLU A C 1
ATOM 1492 O O . GLU A 1 183 ? 4.940 34.028 4.080 1.00 69.31 183 GLU A O 1
ATOM 1497 N N . ILE A 1 184 ? 4.869 34.231 1.862 1.00 74.88 184 ILE A N 1
ATOM 1498 C CA . ILE A 1 184 ? 3.894 35.330 1.895 1.00 74.88 184 ILE A CA 1
ATOM 1499 C C . ILE A 1 184 ? 2.485 34.826 2.236 1.00 74.88 184 ILE A C 1
ATOM 1501 O O . ILE A 1 184 ? 1.764 35.477 2.990 1.00 74.88 184 ILE A O 1
ATOM 1505 N N . LEU A 1 185 ? 2.068 33.683 1.682 1.00 66.94 185 LEU A N 1
ATOM 1506 C CA . LEU A 1 185 ? 0.676 33.228 1.790 1.00 66.94 185 LEU A CA 1
ATOM 1507 C C . LEU A 1 185 ? 0.430 32.327 3.003 1.00 66.94 185 LEU A C 1
ATOM 1509 O O . LEU A 1 185 ? -0.611 32.429 3.654 1.00 66.94 185 LEU A O 1
ATOM 1513 N N . PHE A 1 186 ? 1.372 31.437 3.312 1.00 70.88 186 PHE A N 1
ATOM 1514 C CA . PHE A 1 186 ? 1.141 30.376 4.290 1.00 70.88 186 PHE A CA 1
ATOM 1515 C C . PHE A 1 186 ? 1.820 30.654 5.623 1.00 70.88 186 PHE A C 1
ATOM 1517 O O . PHE A 1 186 ? 1.183 30.448 6.650 1.00 70.88 186 PHE A O 1
ATOM 1524 N N . LYS A 1 187 ? 3.037 31.208 5.628 1.00 74.31 187 LYS A N 1
ATOM 1525 C CA . LYS A 1 187 ? 3.767 31.541 6.863 1.00 74.31 187 LYS A CA 1
ATOM 1526 C C . LYS A 1 187 ? 2.985 32.428 7.844 1.00 74.31 187 LYS A C 1
ATOM 1528 O O . LYS A 1 187 ? 2.883 32.045 9.004 1.00 74.31 187 LYS A O 1
ATOM 1533 N N . PRO A 1 188 ? 2.339 33.543 7.439 1.00 72.50 188 PRO A N 1
ATOM 1534 C CA . PRO A 1 188 ? 1.565 34.339 8.395 1.00 72.50 188 PRO A CA 1
ATOM 1535 C C . PRO A 1 188 ? 0.359 33.574 8.953 1.00 72.50 188 PRO A C 1
ATOM 1537 O O . PRO A 1 188 ? -0.062 33.827 10.079 1.00 72.50 188 PRO A O 1
ATOM 1540 N N . THR A 1 189 ? -0.195 32.627 8.193 1.00 66.69 189 THR A N 1
ATOM 1541 C CA . THR A 1 189 ? -1.304 31.777 8.639 1.00 66.69 189 THR A CA 1
ATOM 1542 C C . THR A 1 189 ? -0.815 30.697 9.602 1.00 66.69 189 THR A C 1
ATOM 1544 O O . THR A 1 189 ? -1.441 30.479 10.636 1.00 66.69 189 THR A O 1
ATOM 1547 N N . THR A 1 190 ? 0.324 30.060 9.317 1.00 67.44 190 THR A N 1
ATOM 1548 C CA . THR A 1 190 ? 0.936 29.061 10.205 1.00 67.44 190 THR A CA 1
ATOM 1549 C C . THR A 1 190 ? 1.447 29.689 11.495 1.00 67.44 190 THR A C 1
ATOM 1551 O O . THR A 1 190 ? 1.252 29.118 12.561 1.00 67.44 190 THR A O 1
ATOM 1554 N N . ASP A 1 191 ? 2.035 30.883 11.425 1.00 73.31 191 ASP A N 1
ATOM 1555 C CA . ASP A 1 191 ? 2.555 31.595 12.593 1.00 73.31 191 ASP A CA 1
ATOM 1556 C C . ASP A 1 191 ? 1.413 32.088 13.487 1.00 73.31 191 ASP A C 1
ATOM 1558 O O . ASP A 1 191 ? 1.493 31.973 14.710 1.00 73.31 191 ASP A O 1
ATOM 1562 N N . LYS A 1 192 ? 0.307 32.568 12.897 1.00 71.50 192 LYS A N 1
ATOM 1563 C CA . LYS A 1 192 ? -0.917 32.875 13.653 1.00 71.50 192 LYS A CA 1
ATOM 1564 C C . LYS A 1 192 ? -1.491 31.626 14.313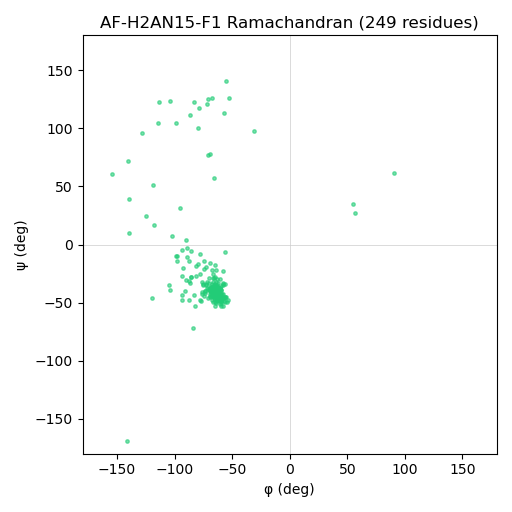 1.00 71.50 192 LYS A C 1
ATOM 1566 O O . LYS A 1 192 ? -1.766 31.661 15.505 1.00 71.50 192 LYS A O 1
ATOM 1571 N N . LEU A 1 193 ? -1.616 30.518 13.581 1.00 70.06 193 LEU A N 1
ATOM 1572 C CA . LEU A 1 193 ? -2.138 29.265 14.129 1.00 70.06 193 LEU A CA 1
ATOM 1573 C C . LEU A 1 193 ? -1.284 28.762 15.307 1.00 70.06 193 LEU A C 1
ATOM 1575 O O . LEU A 1 193 ? -1.813 28.409 16.362 1.00 70.06 193 LEU A O 1
ATOM 1579 N N . ASN A 1 194 ? 0.039 28.774 15.142 1.00 71.62 194 ASN A N 1
ATOM 1580 C CA . ASN A 1 194 ? 0.973 28.315 16.164 1.00 71.62 194 ASN A CA 1
ATOM 1581 C C . ASN A 1 194 ? 0.926 29.201 17.414 1.00 71.62 194 ASN A C 1
ATOM 1583 O O . ASN A 1 194 ? 0.760 28.684 18.516 1.00 71.62 194 ASN A O 1
ATOM 1587 N N . ASN A 1 195 ? 1.000 30.523 17.253 1.00 76.88 195 ASN A N 1
ATOM 1588 C CA . ASN A 1 195 ? 1.017 31.448 18.387 1.00 76.88 195 ASN A CA 1
ATOM 1589 C C . ASN A 1 195 ? -0.345 31.558 19.087 1.00 76.88 195 ASN A C 1
ATOM 1591 O O . ASN A 1 195 ? -0.408 31.780 20.294 1.00 76.88 195 ASN A O 1
ATOM 1595 N N . GLU A 1 196 ? -1.447 31.431 18.345 1.00 69.06 196 GLU A N 1
ATOM 1596 C CA . GLU A 1 196 ? -2.786 31.664 18.884 1.00 69.06 196 GLU A CA 1
ATOM 1597 C C . GLU A 1 196 ? -3.434 30.405 19.473 1.00 69.06 196 GLU A C 1
ATOM 1599 O O . GLU A 1 196 ? -4.220 30.518 20.422 1.00 69.06 196 GLU A O 1
ATOM 1604 N N . PHE A 1 197 ? -3.105 29.221 18.949 1.00 67.25 197 PHE A N 1
ATOM 1605 C CA . PHE A 1 197 ? -3.741 27.965 19.353 1.00 67.25 197 PHE A CA 1
ATOM 1606 C C . PHE A 1 197 ? -2.751 26.957 19.928 1.00 67.25 197 PHE A C 1
ATOM 1608 O O . PHE A 1 197 ? -3.024 26.385 20.981 1.00 67.25 197 PHE A O 1
ATOM 1615 N N . PHE A 1 198 ? -1.604 26.750 19.279 1.00 72.38 198 PHE A N 1
ATOM 1616 C CA . PHE A 1 198 ? -0.689 25.675 19.663 1.00 72.38 198 PHE A CA 1
ATOM 1617 C C . PHE A 1 198 ? 0.124 26.005 20.923 1.00 72.38 198 PHE A C 1
ATOM 1619 O O . PHE A 1 198 ? 0.138 25.217 21.865 1.00 72.38 198 PHE A O 1
ATOM 1626 N N . GLU A 1 199 ? 0.739 27.186 20.982 1.00 78.44 199 GLU A N 1
ATOM 1627 C CA . GLU A 1 199 ? 1.521 27.651 22.137 1.00 78.44 199 GLU A CA 1
ATOM 1628 C C . GLU A 1 199 ? 0.686 27.726 23.433 1.00 78.44 199 GLU A C 1
ATOM 1630 O O . GLU A 1 199 ? 1.087 27.141 24.445 1.00 78.44 199 GLU A O 1
ATOM 1635 N N . PRO A 1 200 ? -0.517 28.342 23.440 1.00 78.12 200 PRO A N 1
ATOM 1636 C CA . PRO A 1 200 ? -1.370 28.350 24.626 1.00 78.12 200 PRO A CA 1
ATOM 1637 C C . PRO A 1 200 ? -1.804 26.946 25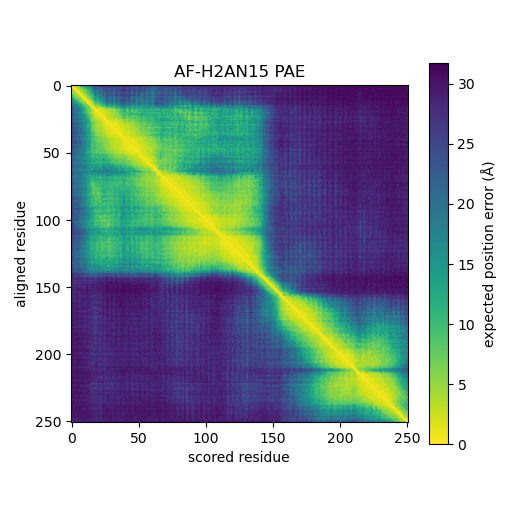.051 1.00 78.12 200 PRO A C 1
ATOM 1639 O O . PRO A 1 200 ? -1.759 26.634 26.237 1.00 78.12 200 PRO A O 1
ATOM 1642 N N . ALA A 1 201 ? -2.167 26.079 24.099 1.00 74.94 201 ALA A N 1
ATOM 1643 C CA . ALA A 1 201 ? -2.555 24.700 24.389 1.00 74.94 201 ALA A CA 1
ATOM 1644 C C . ALA A 1 201 ? -1.405 23.898 25.015 1.00 74.94 201 ALA A C 1
ATOM 1646 O O . ALA A 1 201 ? -1.610 23.179 25.995 1.00 74.94 201 ALA A O 1
ATOM 1647 N N . MET A 1 202 ? -0.191 24.054 24.484 1.00 80.25 202 MET A N 1
ATOM 1648 C CA . MET A 1 202 ? 1.005 23.385 24.987 1.00 80.25 202 MET A CA 1
ATOM 1649 C C . MET A 1 202 ? 1.375 23.878 26.389 1.00 80.25 202 MET A C 1
ATOM 1651 O O . MET A 1 202 ? 1.688 23.078 27.273 1.00 80.25 202 MET A O 1
ATOM 1655 N N . LYS A 1 203 ? 1.258 25.186 26.638 1.00 82.88 203 LYS A N 1
ATOM 1656 C CA . LYS A 1 203 ? 1.455 25.769 27.968 1.00 82.88 203 LYS A CA 1
ATOM 1657 C C . LYS A 1 203 ? 0.428 25.246 28.978 1.00 82.88 203 LYS A C 1
ATOM 1659 O O . LYS 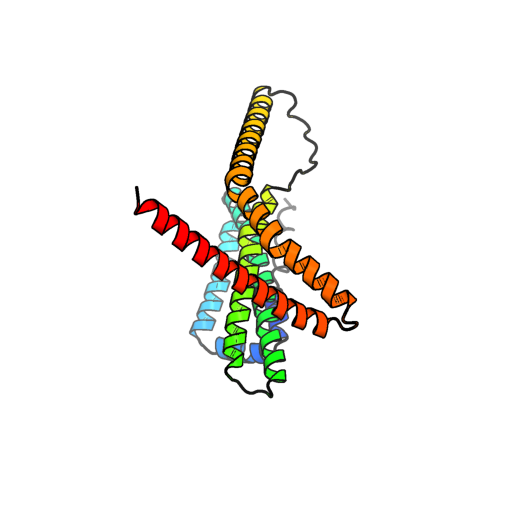A 1 203 ? 0.814 24.779 30.046 1.00 82.88 203 LYS A O 1
ATOM 1664 N N . THR A 1 204 ? -0.857 25.236 28.620 1.00 80.62 204 THR A N 1
ATOM 1665 C CA . THR A 1 204 ? -1.932 24.680 29.459 1.00 80.62 204 THR A CA 1
ATOM 1666 C C . THR A 1 204 ? -1.726 23.189 29.733 1.00 80.62 204 THR A C 1
ATOM 1668 O O . TH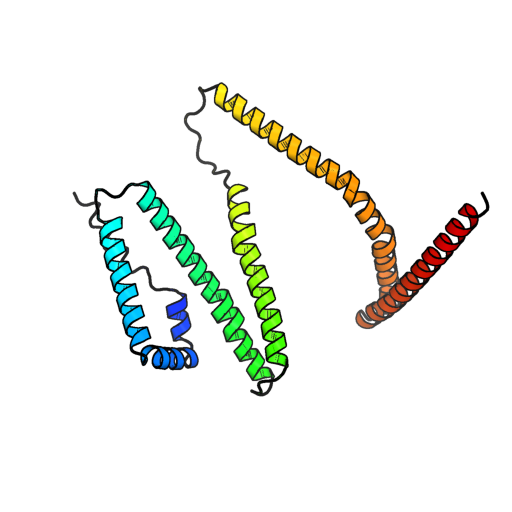R A 1 204 ? -1.969 22.724 30.845 1.00 80.62 204 THR A O 1
ATOM 1671 N N . TYR A 1 205 ? -1.238 22.424 28.752 1.00 78.31 205 TYR A N 1
ATOM 1672 C CA . TYR A 1 205 ? -0.849 21.029 28.950 1.00 78.31 205 TYR A CA 1
ATOM 1673 C C . TYR A 1 205 ? 0.264 20.876 29.983 1.00 78.31 205 TYR A C 1
ATOM 1675 O O . TYR A 1 205 ? 0.111 20.108 30.932 1.00 78.31 205 TYR A O 1
ATOM 1683 N N . HIS A 1 206 ? 1.356 21.626 29.842 1.00 80.94 206 HIS A N 1
ATOM 1684 C CA . HIS A 1 206 ? 2.466 21.572 30.788 1.00 80.94 206 HIS A CA 1
ATOM 1685 C C . HIS A 1 206 ? 2.052 21.993 32.203 1.00 80.94 206 HIS A C 1
ATOM 1687 O O . HIS A 1 206 ? 2.402 21.311 33.167 1.00 80.94 206 HIS A O 1
ATOM 1693 N N . ASP A 1 207 ? 1.252 23.050 32.341 1.00 85.19 207 ASP A N 1
ATOM 1694 C CA . ASP A 1 207 ? 0.756 23.513 33.639 1.00 85.19 207 ASP A CA 1
ATOM 1695 C C . ASP A 1 207 ? -0.141 22.465 34.316 1.00 85.19 207 ASP A C 1
ATOM 1697 O O . ASP A 1 207 ? -0.039 22.240 35.526 1.00 85.19 207 ASP A O 1
ATOM 1701 N N . ASN A 1 208 ? -0.988 21.778 33.546 1.00 81.56 208 ASN A N 1
ATOM 1702 C CA . ASN A 1 208 ? -1.862 20.726 34.061 1.00 81.56 208 ASN A CA 1
ATOM 1703 C C . ASN A 1 208 ? -1.114 19.424 34.351 1.00 81.56 208 ASN A C 1
ATOM 1705 O O . ASN A 1 208 ? -1.421 18.758 35.339 1.00 81.56 208 ASN A O 1
ATOM 1709 N N . LEU A 1 209 ? -0.101 19.085 33.555 1.00 82.81 209 LEU A N 1
ATOM 1710 C CA . LEU A 1 209 ? 0.776 17.942 33.800 1.00 82.81 209 LEU A CA 1
ATOM 1711 C C . LEU A 1 209 ? 1.598 18.130 35.080 1.00 82.81 209 LEU A C 1
ATOM 1713 O O . LEU A 1 209 ? 1.750 17.196 35.861 1.00 82.81 209 LEU A O 1
ATOM 1717 N N . ASN A 1 210 ? 2.057 19.352 35.350 1.00 82.25 210 ASN A N 1
ATOM 1718 C CA . ASN A 1 210 ? 2.784 19.669 36.580 1.00 82.25 210 ASN A CA 1
ATOM 1719 C C . ASN A 1 210 ? 1.880 19.634 37.828 1.00 82.25 210 ASN A C 1
ATOM 1721 O O . ASN A 1 210 ? 2.351 19.328 38.923 1.00 82.25 210 ASN A O 1
ATOM 1725 N N . LYS A 1 211 ? 0.579 19.922 37.680 1.00 81.69 211 LYS A N 1
ATOM 1726 C CA . LYS A 1 211 ? -0.416 19.882 38.773 1.00 81.69 211 LYS A CA 1
ATOM 1727 C C . LYS A 1 211 ? -1.024 18.494 38.994 1.00 81.69 211 LYS A C 1
ATOM 1729 O O . LYS A 1 211 ? -1.454 18.173 40.100 1.00 81.69 211 LYS A O 1
ATOM 1734 N N . SER A 1 212 ? -1.094 17.676 37.949 1.00 70.38 212 SER A N 1
ATOM 1735 C CA . SER A 1 212 ? -1.666 16.334 37.969 1.00 70.38 212 SER A CA 1
ATOM 1736 C C . SER A 1 212 ? -0.565 15.316 37.697 1.00 70.38 212 SER A C 1
ATOM 1738 O O . SER A 1 212 ? -0.206 15.098 36.547 1.00 70.38 212 SER A O 1
ATOM 1740 N N . GLN A 1 213 ? -0.101 14.609 38.734 1.00 69.69 213 GLN A N 1
ATOM 1741 C CA . GLN A 1 213 ? 0.904 13.531 38.623 1.00 69.69 213 GLN A CA 1
ATOM 1742 C C . GLN A 1 213 ? 0.528 12.391 37.643 1.00 69.69 213 GLN A C 1
ATOM 1744 O O . GLN A 1 213 ? 1.348 11.520 37.373 1.00 69.69 213 GLN A O 1
ATOM 1749 N N . ASN A 1 214 ? -0.693 12.394 37.091 1.00 80.06 214 ASN A N 1
ATOM 1750 C CA . ASN A 1 214 ? -1.192 11.423 36.124 1.00 80.06 214 ASN A CA 1
ATOM 1751 C C . ASN A 1 214 ? -1.445 12.066 34.751 1.00 80.06 214 ASN A C 1
ATOM 1753 O O . ASN A 1 214 ? -2.296 12.954 34.622 1.00 80.06 214 ASN A O 1
ATOM 1757 N N . ILE A 1 215 ? -0.783 11.527 33.720 1.00 77.12 215 ILE A N 1
ATOM 1758 C CA . ILE A 1 215 ? -0.901 11.943 32.309 1.00 77.12 215 ILE A CA 1
ATOM 1759 C C . ILE A 1 215 ? -2.359 11.910 31.803 1.00 77.12 215 ILE A C 1
ATOM 1761 O O . ILE A 1 215 ? -2.786 12.898 31.207 1.00 77.12 215 ILE A O 1
ATOM 1765 N N . PRO A 1 216 ? -3.179 10.867 32.071 1.00 82.44 216 PRO A N 1
ATOM 1766 C CA . PRO A 1 216 ? -4.560 10.835 31.576 1.00 82.44 216 PRO A CA 1
ATOM 1767 C C . PRO A 1 216 ? -5.435 11.959 32.143 1.00 82.44 216 PRO A C 1
ATOM 1769 O O . PRO A 1 216 ? -6.272 12.521 31.441 1.00 82.44 216 PRO A O 1
ATOM 1772 N N . LYS A 1 217 ? -5.221 12.317 33.415 1.00 75.50 217 LYS A N 1
ATOM 1773 C CA . LYS A 1 217 ? -5.966 13.389 34.077 1.00 75.50 217 LYS A CA 1
ATOM 1774 C C . LYS A 1 217 ? -5.518 14.761 33.572 1.00 75.50 217 LYS A C 1
ATOM 1776 O O . LYS A 1 217 ? -6.381 15.591 33.323 1.00 75.50 217 LYS A O 1
ATOM 1781 N N . ALA A 1 218 ? -4.216 14.954 33.349 1.00 74.50 218 ALA A N 1
ATOM 1782 C CA . ALA A 1 218 ? -3.678 16.167 32.735 1.00 74.50 218 ALA A CA 1
ATOM 1783 C C . ALA A 1 218 ? -4.229 16.380 31.315 1.00 74.50 218 ALA A C 1
ATOM 1785 O O . ALA A 1 218 ? -4.668 17.476 30.984 1.00 74.50 218 ALA A O 1
ATOM 1786 N N . LEU A 1 219 ? -4.290 15.318 30.503 1.00 77.06 219 LEU A N 1
ATOM 1787 C CA . LEU A 1 219 ? -4.842 15.378 29.149 1.00 77.06 219 LEU A CA 1
ATOM 1788 C C . LEU A 1 219 ? -6.329 15.766 29.153 1.00 77.06 219 LEU A C 1
ATOM 1790 O O . LEU A 1 219 ? -6.744 16.632 28.386 1.00 77.06 219 LEU A O 1
ATOM 1794 N N . TYR A 1 220 ? -7.121 15.160 30.042 1.00 79.62 220 TYR A N 1
ATOM 1795 C CA . TYR A 1 220 ? -8.544 15.469 30.179 1.00 79.62 220 TYR A CA 1
ATOM 1796 C C . TYR A 1 220 ? -8.783 16.922 30.614 1.00 79.62 220 TYR A C 1
ATOM 1798 O O . TYR A 1 220 ? -9.591 17.621 30.003 1.00 79.62 220 TYR A O 1
ATOM 1806 N N . THR A 1 221 ? -8.056 17.403 31.628 1.00 77.62 221 THR A N 1
ATOM 1807 C CA . THR A 1 221 ? -8.188 18.791 32.101 1.00 77.62 221 THR A CA 1
ATOM 1808 C C . THR A 1 221 ? -7.755 19.789 31.036 1.00 77.62 221 THR A C 1
ATOM 1810 O O . THR A 1 221 ? -8.455 20.763 30.790 1.00 77.62 221 THR A O 1
ATOM 1813 N N . THR A 1 222 ? -6.668 19.500 30.320 1.00 81.56 222 THR A N 1
ATOM 1814 C CA . THR A 1 222 ? -6.220 20.322 29.194 1.00 81.56 222 THR A CA 1
ATOM 1815 C C . THR A 1 222 ? -7.245 20.363 28.066 1.00 81.56 222 THR A C 1
ATOM 1817 O O . THR A 1 222 ? -7.464 21.427 27.498 1.00 81.56 222 THR A O 1
ATOM 1820 N N . GLY A 1 223 ? -7.918 19.249 27.766 1.00 79.12 223 GLY A N 1
ATOM 1821 C CA . GLY A 1 223 ? -9.004 19.229 26.785 1.00 79.12 223 GLY A CA 1
ATOM 1822 C C . GLY A 1 223 ? -10.163 20.158 27.162 1.00 79.12 223 GLY A C 1
ATOM 1823 O O . GLY A 1 223 ? -10.654 20.899 26.311 1.00 79.12 223 GLY A O 1
ATOM 1824 N N . ILE A 1 224 ? -10.561 20.171 28.439 1.00 82.56 224 ILE A N 1
ATOM 1825 C CA . ILE A 1 224 ? -11.605 21.076 28.947 1.00 82.56 224 ILE A CA 1
ATOM 1826 C C . ILE A 1 224 ? -11.152 22.538 28.864 1.00 82.56 224 ILE A C 1
ATOM 1828 O O . ILE A 1 224 ? -11.895 23.383 28.365 1.00 82.56 224 ILE A O 1
ATOM 1832 N N . ASP A 1 225 ? -9.932 22.833 29.312 1.00 81.12 225 ASP A N 1
ATOM 1833 C CA . ASP A 1 225 ? -9.400 24.197 29.341 1.00 81.12 225 ASP A CA 1
ATOM 1834 C C . ASP A 1 225 ? -9.242 24.777 27.927 1.00 81.12 225 ASP A C 1
ATOM 1836 O O . ASP A 1 225 ? -9.636 25.917 27.676 1.00 81.12 225 ASP A O 1
ATOM 1840 N N . ILE A 1 226 ? -8.741 23.979 26.975 1.00 82.06 226 ILE A N 1
ATOM 1841 C CA . ILE A 1 226 ? -8.650 24.367 25.559 1.00 82.06 226 ILE A CA 1
ATOM 1842 C C . ILE A 1 226 ? -10.045 24.583 24.968 1.00 82.06 226 ILE A C 1
ATOM 1844 O O . ILE A 1 226 ? -10.250 25.540 24.218 1.00 82.06 226 ILE A O 1
ATOM 1848 N N . GLY A 1 227 ? -11.013 23.725 25.304 1.00 83.25 227 GLY A N 1
ATOM 1849 C CA . GLY A 1 227 ? -12.400 23.871 24.860 1.00 83.25 227 GLY A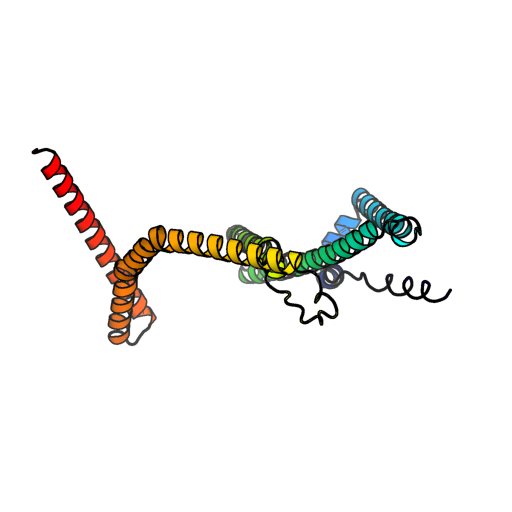 CA 1
ATOM 1850 C C . GLY A 1 227 ? -13.017 25.195 25.316 1.00 83.25 227 GLY A C 1
ATOM 1851 O O . GLY A 1 227 ? -13.560 25.939 24.498 1.00 83.25 227 GLY A O 1
ATOM 1852 N N . ASN A 1 228 ? -12.863 25.533 26.597 1.00 83.56 228 ASN A N 1
ATOM 1853 C CA . ASN A 1 228 ? -13.361 26.788 27.163 1.00 83.56 228 ASN A CA 1
ATOM 1854 C C . ASN A 1 228 ? -12.664 28.012 26.553 1.00 83.56 228 ASN A C 1
ATOM 1856 O O . ASN A 1 228 ? -13.338 28.957 26.149 1.00 83.56 228 ASN A O 1
ATOM 1860 N N . LEU A 1 229 ? -11.337 27.964 26.401 1.00 82.25 229 LEU A N 1
ATOM 1861 C CA . LEU A 1 229 ? -10.555 29.036 25.778 1.00 82.25 229 LEU A CA 1
ATOM 1862 C C . LEU A 1 229 ? -10.951 29.252 24.310 1.00 82.25 229 LEU A C 1
ATOM 1864 O O . LEU A 1 229 ? -11.037 30.388 23.842 1.00 82.25 229 LEU A O 1
ATOM 1868 N N . THR A 1 230 ? -11.241 28.173 23.580 1.00 80.19 230 THR A N 1
ATOM 1869 C CA . THR A 1 230 ? -11.708 28.246 22.187 1.00 80.19 230 THR A CA 1
ATOM 1870 C C . THR A 1 230 ? -13.095 28.881 22.099 1.00 80.19 230 THR A C 1
ATOM 1872 O O . THR A 1 230 ? -13.316 29.749 21.255 1.00 80.19 230 THR A O 1
ATOM 1875 N N . LEU A 1 231 ? -14.021 28.501 22.986 1.00 84.25 231 LEU A N 1
ATOM 1876 C CA . LEU A 1 231 ? -15.359 29.099 23.052 1.00 84.25 231 LEU A CA 1
ATOM 1877 C C . LEU A 1 231 ? -15.304 30.586 23.423 1.00 84.25 231 LEU A C 1
ATOM 1879 O O . LEU A 1 231 ? -16.011 31.395 22.824 1.00 84.25 231 LEU A O 1
ATOM 1883 N N . GLU A 1 232 ? -14.442 30.962 24.365 1.00 82.56 232 GLU A N 1
ATOM 1884 C CA . GLU A 1 232 ? -14.238 32.355 24.764 1.00 82.56 232 GLU A CA 1
ATOM 1885 C C . GLU A 1 232 ? -13.688 33.203 23.608 1.00 82.56 232 GLU A C 1
ATOM 1887 O O . GLU A 1 232 ? -14.218 34.281 23.326 1.00 82.56 232 GLU A O 1
ATOM 1892 N N . LYS A 1 233 ? -12.691 32.691 22.871 1.00 78.44 233 LYS A N 1
ATOM 1893 C CA . LYS A 1 233 ? -12.155 33.353 21.671 1.00 78.44 233 LYS A CA 1
ATOM 1894 C C . LYS A 1 233 ? -13.182 33.464 20.546 1.00 78.44 233 LYS A C 1
ATOM 1896 O O . LYS A 1 233 ? -13.260 34.495 19.885 1.00 78.44 233 LYS A O 1
ATOM 1901 N N . LEU A 1 234 ? -13.999 32.436 20.336 1.00 80.56 234 LEU A N 1
ATOM 1902 C CA . LEU A 1 234 ? -15.046 32.470 19.315 1.00 80.56 234 LEU A CA 1
ATOM 1903 C C . LEU A 1 234 ? -16.117 33.519 19.650 1.00 80.56 234 LEU A C 1
ATOM 1905 O O . LEU A 1 234 ? -16.554 34.271 18.777 1.00 80.56 234 LEU A O 1
ATOM 1909 N N . ASN A 1 235 ? -16.487 33.623 20.927 1.00 80.75 235 ASN A N 1
ATOM 1910 C CA . ASN A 1 235 ? -17.416 34.642 21.404 1.00 80.75 235 ASN A CA 1
ATOM 1911 C C . ASN A 1 235 ? -16.820 36.058 21.319 1.00 80.75 235 ASN A C 1
ATOM 1913 O O . ASN A 1 235 ? -17.522 36.986 20.916 1.00 80.75 235 ASN A O 1
ATOM 1917 N N . SER A 1 236 ? -15.533 36.243 21.631 1.00 79.75 236 SER A N 1
ATOM 1918 C CA . SER A 1 236 ? -14.878 37.554 21.512 1.00 79.75 236 SER A CA 1
ATOM 1919 C C . SER A 1 236 ? -14.714 37.998 20.054 1.00 79.75 236 SER A C 1
ATOM 1921 O O . SER A 1 236 ? -14.959 39.162 19.740 1.00 79.75 236 SER A O 1
ATOM 1923 N N . MET A 1 237 ? -14.411 37.075 19.134 1.00 77.44 237 MET A N 1
ATOM 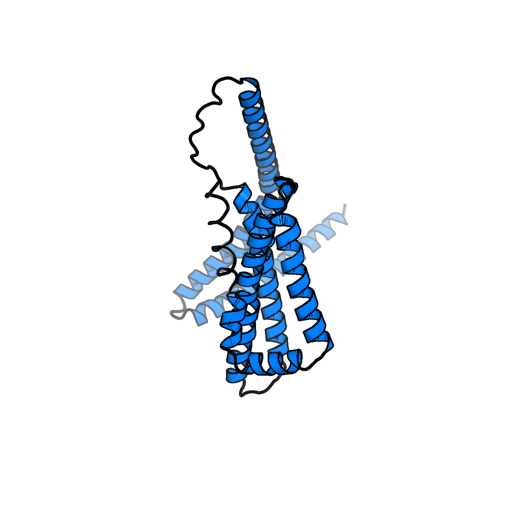1924 C CA . MET A 1 237 ? -14.393 37.353 17.692 1.00 77.44 237 MET A CA 1
ATOM 1925 C C . MET A 1 237 ? -15.781 37.714 17.153 1.00 77.44 237 MET A C 1
ATOM 1927 O O . MET A 1 237 ? -15.905 38.645 16.357 1.00 77.44 237 MET A O 1
ATOM 1931 N N . LYS A 1 238 ? -16.837 37.024 17.604 1.00 79.50 238 LYS A N 1
ATOM 1932 C CA . LYS A 1 238 ? -18.220 37.346 17.226 1.00 79.50 238 LYS A CA 1
ATOM 1933 C C . LYS A 1 238 ? -18.607 38.763 17.665 1.00 79.50 238 LYS A C 1
ATOM 1935 O O . LYS A 1 238 ? -19.082 39.543 16.844 1.00 79.50 238 LYS A O 1
ATOM 1940 N N . ASN A 1 239 ? -18.324 39.119 18.917 1.00 73.50 239 ASN A N 1
ATOM 1941 C CA . ASN A 1 239 ? -18.650 40.439 19.464 1.00 73.50 239 ASN A CA 1
ATOM 1942 C C . ASN A 1 239 ? -17.850 41.574 18.795 1.00 73.50 239 ASN A C 1
ATOM 1944 O O . ASN A 1 239 ? -18.393 42.655 18.574 1.00 73.50 239 ASN A O 1
ATOM 1948 N N . ASN A 1 240 ? -16.587 41.326 18.430 1.00 69.69 240 ASN A N 1
ATOM 1949 C CA . ASN A 1 240 ? -15.752 42.296 17.713 1.00 69.69 240 ASN A CA 1
ATOM 1950 C C . ASN A 1 240 ? -16.207 42.518 16.263 1.00 69.69 240 ASN A C 1
ATOM 1952 O O . ASN A 1 240 ? -16.106 43.626 15.745 1.00 69.69 240 ASN A O 1
ATOM 1956 N N . ASN A 1 241 ? -16.736 41.491 15.598 1.00 65.25 241 ASN A N 1
ATOM 1957 C CA . ASN A 1 241 ? -17.302 41.661 14.261 1.00 65.25 241 ASN A CA 1
ATOM 1958 C C . ASN A 1 241 ? -18.620 42.442 14.306 1.00 65.25 241 ASN A C 1
ATOM 1960 O O . ASN A 1 241 ? -18.837 43.301 13.455 1.00 65.25 241 ASN A O 1
ATOM 1964 N N . GLU A 1 242 ? -19.460 42.210 15.320 1.00 66.19 242 GLU A N 1
ATOM 1965 C CA . GLU A 1 242 ? -20.717 42.944 15.501 1.00 66.19 242 GLU A CA 1
ATOM 1966 C C . GLU A 1 242 ? -20.495 44.445 15.766 1.00 66.19 242 GLU A C 1
ATOM 1968 O O . GLU A 1 242 ? -21.246 45.271 15.238 1.00 66.19 242 GLU A O 1
ATOM 1973 N N . SER A 1 243 ? -19.453 44.823 16.515 1.00 58.19 243 SER A N 1
ATOM 1974 C CA . SER A 1 243 ? -19.091 46.230 16.742 1.00 58.19 243 SER A CA 1
ATOM 1975 C C . SER A 1 243 ? -18.542 46.914 15.485 1.00 58.19 243 SER A C 1
ATOM 1977 O O . SER A 1 243 ? -18.950 48.037 15.196 1.00 58.19 243 SER A O 1
ATOM 1979 N N . ILE A 1 244 ? -17.728 46.226 14.673 1.00 59.00 244 ILE A N 1
ATOM 1980 C CA . ILE A 1 244 ? -17.228 46.752 13.388 1.00 59.00 244 ILE A CA 1
ATOM 1981 C C . ILE A 1 244 ? -18.376 46.995 12.391 1.00 59.00 244 ILE A C 1
ATOM 1983 O O . ILE A 1 244 ? -18.383 48.008 11.691 1.00 59.00 244 ILE A O 1
ATOM 1987 N N . THR A 1 245 ? -19.386 46.118 12.337 1.00 59.69 245 THR A N 1
ATOM 1988 C CA . THR A 1 245 ? -20.568 46.343 11.480 1.00 59.69 245 THR A CA 1
ATOM 1989 C C . THR A 1 245 ? -21.425 47.529 11.913 1.00 59.69 245 THR A C 1
ATOM 1991 O O . THR A 1 245 ? -21.998 48.185 11.049 1.00 59.69 245 THR A O 1
ATOM 1994 N N . LYS A 1 246 ? -21.503 47.839 13.214 1.00 57.88 246 LYS A N 1
ATOM 1995 C CA . LYS A 1 246 ? -22.278 48.989 13.710 1.00 57.88 246 LYS A CA 1
ATOM 1996 C C . LYS A 1 246 ? -21.590 50.319 13.399 1.00 57.88 246 LYS A C 1
ATOM 1998 O O . LYS A 1 246 ? -22.250 51.246 12.951 1.00 57.88 246 LYS A O 1
ATOM 2003 N N . THR A 1 247 ? -20.265 50.390 13.519 1.00 53.28 247 THR A N 1
ATOM 2004 C CA . THR A 1 247 ? -19.495 51.604 13.185 1.00 53.28 247 THR A CA 1
ATOM 2005 C C . THR A 1 247 ? -19.528 51.947 11.687 1.00 53.28 247 THR A C 1
ATOM 2007 O O . THR A 1 247 ? -19.424 53.1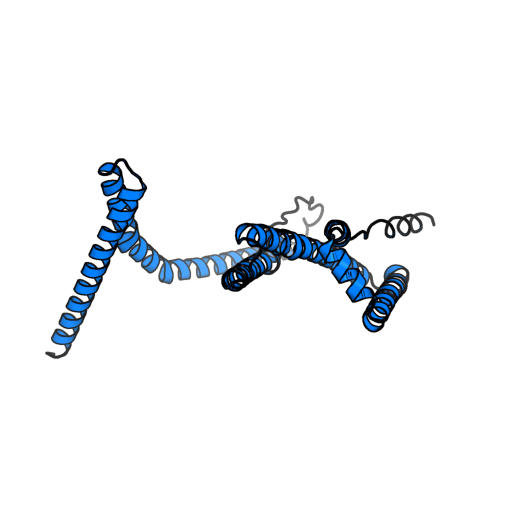13 11.326 1.00 53.28 247 THR A O 1
ATOM 2010 N N . ASN A 1 248 ? -19.734 50.962 10.805 1.00 55.75 248 ASN A N 1
ATOM 2011 C CA . ASN A 1 248 ? -19.875 51.184 9.358 1.00 55.75 248 ASN A CA 1
ATOM 2012 C C . ASN A 1 248 ? -21.306 51.540 8.906 1.00 55.75 248 ASN A C 1
ATOM 2014 O O . ASN A 1 248 ? -21.507 51.809 7.727 1.00 55.75 248 ASN A O 1
ATOM 2018 N N . GLN A 1 249 ? -22.296 51.516 9.806 1.00 52.81 249 GLN A N 1
ATOM 2019 C CA . GLN A 1 249 ? -23.670 51.959 9.523 1.00 52.81 249 GLN A CA 1
ATOM 2020 C C . GLN A 1 249 ? -23.951 53.391 10.008 1.00 52.81 249 GLN A C 1
ATOM 2022 O O . GLN A 1 249 ? -24.987 53.950 9.659 1.00 52.81 249 GLN A O 1
ATOM 2027 N N . GLU A 1 250 ? -23.043 53.985 10.789 1.00 50.75 250 GLU A N 1
ATOM 2028 C CA . GLU A 1 250 ? -23.145 55.358 11.313 1.00 50.75 250 GLU A CA 1
ATOM 2029 C C . GLU A 1 250 ? -22.270 56.379 10.550 1.00 50.75 250 GLU A C 1
ATOM 2031 O O . GLU A 1 250 ? -22.204 57.538 10.958 1.00 50.75 250 GLU A O 1
ATOM 2036 N N . ASN A 1 251 ? -21.641 55.975 9.436 1.00 44.84 251 ASN A N 1
ATOM 2037 C CA . ASN A 1 251 ? -20.911 56.851 8.504 1.00 44.84 251 ASN A CA 1
ATOM 2038 C C . ASN A 1 251 ? -21.574 56.890 7.125 1.00 44.84 251 ASN A C 1
ATOM 2040 O O . ASN A 1 251 ? -21.897 55.799 6.603 1.00 44.84 251 ASN A O 1
#

Sequence (251 aa):
MSAVENTNKKSNDKIKSVTLNHLQNYSSVQKVMSIAQSFPVVIGFIQWAMESEINLVNRILDSKMTPALLKYMYARFITLFQKVDNLFEFLVLREGVDSIIKDFQNHNNRMGFWVFWFYIDYMANVFNTLLIEFVIKPFKSVSGNQSKDKITSSENLPNVKELTVTTRNISNDIQGKAMEKYEILFKPTTDKLNNEFFEPAMKTYHDNLNKSQNIPKALYTTGIDIGNLTLEKLNSMKNNNESITKTNQEN

Foldseek 3Di:
DPPVVVVVVVVVVPPPQPLVVVLVVDPVSVVVVVVQCVDPVSVVVVVVVVVVVVVCCCVAVVDPPHDPVSVVVVVVVVVVVSVVSVLCCCLPVVVNVVVCVVVCVVVVVDDDPVVVVVVVVSVVVNVVVCCCVVPPVVVVVVVDDPPPPPPDDPPPDVVVVVVVVVVVVVVVVVVVVVVVCCCVPPVVVVVCCCVVQVVVLVVQLVVLCVVDVDNVRSVVVSVVVSVVVVVVVVVVVVVVVVVVVVVVVVD

pLDDT: mean 73.85, std 14.18, range [35.56, 93.81]

Organism: Kazachstania africana (strain ATCC 22294 / BCRC 22015 / CBS 2517 / CECT 1963 / NBRC 1671 / NRRL Y-8276) (NCBI:txid1071382)

Solvent-accessible surface area (backbone atoms only — not comparable to full-atom values): 14244 Å² total; per-residue (Å²): 144,72,78,71,69,67,56,65,71,63,56,77,79,68,76,72,53,66,46,62,60,57,46,68,75,35,68,70,52,50,53,51,49,53,56,49,56,69,35,69,68,51,44,54,48,53,51,51,50,55,54,48,49,55,54,48,47,54,60,51,69,70,36,89,80,50,56,69,67,57,56,52,49,49,55,51,47,51,58,49,50,54,50,50,45,54,46,46,34,46,53,48,47,54,58,38,49,50,42,54,52,55,52,34,58,74,50,75,71,52,92,52,76,63,57,57,54,49,49,53,53,50,50,52,53,49,51,53,50,48,44,45,58,69,60,44,49,61,56,50,58,72,76,62,71,86,66,90,63,81,80,79,84,76,88,83,52,73,69,59,56,52,51,50,51,51,51,51,51,51,54,48,50,52,52,48,54,52,48,51,52,42,51,68,66,45,43,62,55,52,50,46,47,39,65,70,51,48,50,55,47,52,51,46,34,52,56,32,39,75,73,29,97,42,67,72,59,11,53,53,53,30,52,52,52,49,50,52,51,50,52,52,50,52,52,52,52,53,54,54,51,55,52,57,57,53,62,64,71,77,106